Protein 3FZE (pdb70)

Organism: Saccharomyces cerevisiae (strain ATCC 204508 / S288c) (NCBI:txid559292)

B-factor: mean 29.88, std 15.51, range [10.73, 107.52]

Sequence (185 aa):
GSLTTISSSILLSLKREKPDNLAIIILQIDFTKLKEEDSLIVVYNSSLKALTIKFARLQFCFVDRNNYVLDYGSSSVLHKKIDSLDSIISNNLLKKSSKSSSTQFSPIWLKKNTLYPEENIHEHLGIVAVSNSNMEAKKSILFQDYRCFTSFGNELKIKKVGYLNVDYSKIDELVEASSWTFVLLETLCYSFGLSFDEHDD

Radius of gyration: 15.26 Å; Cα contacts (8 Å, |Δi|>4): 352; chains: 1; bounding box: 37×39×42 Å

Foldseek 3Di:
DLVLLLVLLLVQVVVVWLEEEEEEEDAPVPDPDDVLLVLVLLLLVFVCVRHVQYKYWYAYQQQFTQDIGGCVPQSDDSCSRVVSVVGDGDHGDALVVVCCVHPVPGDDTRYAYHYEYAHDPDCNRHRQNHDNVRSDDVVHYAAEYAPDDPDDDVVHPPYHYDPGSNSSSVSNSVSVPTDSPPDDD

Solvent-accessible surface area: 9555 Å² total; per-residue (Å²): 34,50,142,62,0,70,58,32,0,56,60,5,85,187,94,170,14,74,2,0,0,0,0,1,0,4,4,42,104,93,38,98,96,128,87,12,15,68,9,1,41,44,1,3,90,6,1,18,126,114,9,61,130,0,22,2,0,4,1,31,110,60,6,73,9,6,33,72,11,40,1,112,140,67,6,118,39,64,86,27,2,29,93,17,117,100,103,97,40,108,56,85,5,34,2,83,60,0,35,82,48,28,34,91,136,86,19,158,40,115,20,0,2,1,0,0,0,6,2,79,22,82,54,187,79,0,0,1,16,29,98,5,59,27,31,112,49,215,80,50,81,12,20,0,10,10,25,129,43,151,81,134,53,97,146,3,100,143,36,12,44,0,61,41,5,46,50,0,2,73,18,0,0,127,19,27,68,16,38,64,106,103,134,96,140

Secondary structure (DSSP, 8-state):
-HHHHHHHHHHHHHT--SEEEEEEEE-GGG--STHHHHHHHHHHHHHHHH-TT-EEEEEETTSBEEEEEEHHHH--SHHHHHGGGG-----B--HHHHHHHH-TT---S-EEEEEEE-S---TTT-GGGS--GGG-----EEEEEES--SS-----SS-EEES-HHHHHHHHHHHTT--SS----

Structure (mmCIF, N/CA/C/O backbone):
data_3FZE
#
_entry.id   3FZE
#
_cell.length_a   46.803
_cell.length_b   63.569
_cell.length_c   69.091
_cell.angle_alpha   90.00
_cell.angle_beta   90.00
_cell.angle_gamma   90.00
#
_symmetry.space_group_name_H-M   'P 21 21 21'
#
loop_
_entity.id
_entity.type
_entity.pdbx_description
1 polymer 'Protein STE5'
2 water water
#
loop_
_atom_site.group_PDB
_atom_site.id
_atom_site.type_symbol
_atom_site.label_atom_id
_atom_site.label_alt_id
_atom_site.label_comp_id
_atom_site.label_asym_id
_atom_site.label_entity_id
_atom_site.label_seq_id
_atom_site.pdbx_PDB_ins_code
_atom_site.Cartn_x
_atom_site.Cartn_y
_atom_site.Cartn_z
_atom_site.occupancy
_atom_site.B_iso_or_equiv
_atom_site.auth_seq_id
_atom_site.auth_comp_id
_atom_site.auth_asym_id
_atom_site.auth_atom_id
_atom_site.pdbx_PDB_model_num
ATOM 1 N N . GLY A 1 1 ? -4.713 12.739 13.683 1.00 37.72 591 GLY A N 1
ATOM 2 C CA . GLY A 1 1 ? -5.197 12.181 12.433 1.00 39.17 591 GLY A CA 1
ATOM 3 C C . GLY A 1 1 ? -4.670 12.910 11.211 1.00 33.17 591 GLY A C 1
ATOM 4 O O . GLY A 1 1 ? -3.715 13.683 11.292 1.00 31.16 591 GLY A O 1
ATOM 5 N N . SER A 1 2 ? -5.312 12.670 10.073 1.00 36.89 592 SER A N 1
ATOM 6 C CA . SER A 1 2 ? -4.897 13.253 8.803 1.00 37.07 592 SER A CA 1
ATOM 7 C C . SER A 1 2 ? -4.881 14.784 8.809 1.00 27.95 592 SER A C 1
ATOM 8 O O . SER A 1 2 ? -3.912 15.408 8.358 1.00 29.17 592 SER A O 1
ATOM 11 N N . LEU A 1 3 ? -5.947 15.384 9.328 1.00 35.02 593 LEU A N 1
ATOM 12 C CA . LEU A 1 3 ? -6.057 16.836 9.361 1.00 31.72 593 LEU A CA 1
ATOM 13 C C . LEU A 1 3 ? -4.887 17.481 10.093 1.00 29.25 593 LEU A C 1
ATOM 14 O O . LEU A 1 3 ? -4.247 18.396 9.567 1.00 32.25 593 LEU A O 1
ATOM 19 N N . THR A 1 4 ? -4.605 16.997 11.302 1.00 33.12 594 THR A N 1
ATOM 20 C CA . THR A 1 4 ? -3.556 17.580 12.136 1.00 33.67 594 THR A CA 1
ATOM 21 C C . THR A 1 4 ? -2.158 17.266 11.625 1.00 31.01 594 THR A C 1
ATOM 22 O O . THR A 1 4 ? -1.248 18.079 11.766 1.00 29.87 594 THR A O 1
ATOM 26 N N . THR A 1 5 ? -1.987 16.089 11.032 1.00 29.40 595 THR A N 1
ATOM 27 C CA . THR A 1 5 ? -0.731 15.765 10.367 1.00 26.30 595 THR A CA 1
ATOM 28 C C . THR A 1 5 ? -0.448 16.789 9.273 1.00 27.90 595 THR A C 1
ATOM 29 O O . THR A 1 5 ? 0.647 17.341 9.194 1.00 26.56 595 THR A O 1
ATOM 33 N N . ILE A 1 6 ? -1.453 17.052 8.441 1.00 28.10 596 ILE A N 1
ATOM 34 C CA . ILE A 1 6 ? -1.328 18.029 7.367 1.00 28.83 596 ILE A CA 1
ATOM 35 C C . ILE A 1 6 ? -1.017 19.427 7.897 1.00 25.24 596 ILE A C 1
ATOM 36 O O . ILE A 1 6 ? -0.081 20.081 7.436 1.00 28.12 596 ILE A O 1
ATOM 41 N N . SER A 1 7 ? -1.805 19.894 8.859 1.00 31.76 597 SER A N 1
ATOM 42 C CA . SER A 1 7 ? -1.603 21.239 9.385 1.00 32.04 597 SER A CA 1
ATOM 43 C C . SER A 1 7 ? -0.268 21.372 10.122 1.00 30.13 597 SER A C 1
ATOM 44 O O . SER A 1 7 ? 0.378 22.414 10.063 1.00 32.77 597 SER A O 1
ATOM 47 N N A SER A 1 8 ? 0.138 20.319 10.819 0.50 31.87 598 SER A N 1
ATOM 48 N N B SER A 1 8 ? 0.148 20.309 10.804 0.50 31.81 598 SER A N 1
ATOM 49 C CA A SER A 1 8 ? 1.422 20.341 11.505 0.50 32.46 598 SER A CA 1
ATOM 50 C CA B SER A 1 8 ? 1.423 20.326 11.517 0.50 32.80 598 SER A CA 1
ATOM 51 C C A SER A 1 8 ? 2.558 20.458 10.494 0.50 31.27 598 SER A C 1
ATOM 52 C C B SER A 1 8 ? 2.596 20.391 10.539 0.50 31.21 598 SER A C 1
ATOM 53 O O A SER A 1 8 ? 3.470 21.268 10.661 0.50 26.41 598 SER A O 1
ATOM 54 O O B SER A 1 8 ? 3.577 21.094 10.779 0.50 27.68 598 SER A O 1
ATOM 59 N N . ILE A 1 9 ? 2.488 19.658 9.435 1.00 26.67 599 ILE A N 1
ATOM 60 C CA . ILE A 1 9 ? 3.508 19.698 8.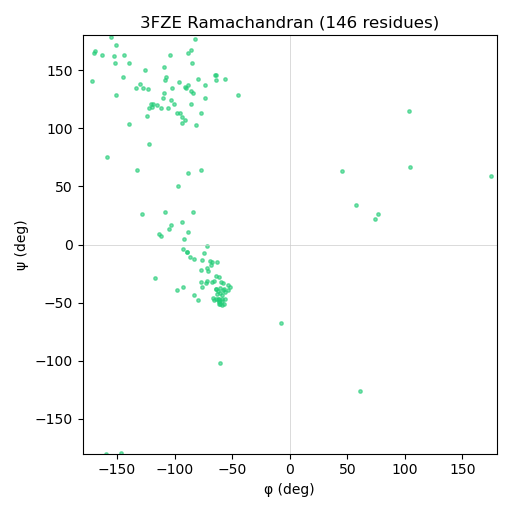391 1.00 25.31 599 ILE A CA 1
ATOM 61 C C . ILE A 1 9 ? 3.499 21.042 7.660 1.00 29.41 599 ILE A C 1
ATOM 62 O O . ILE A 1 9 ? 4.550 21.584 7.315 1.00 31.80 599 ILE A O 1
ATOM 67 N N A LEU A 1 10 ? 2.311 21.594 7.436 0.50 28.05 600 LEU A N 1
ATOM 68 N N B LEU A 1 10 ? 2.306 21.579 7.429 0.50 28.15 600 LEU A N 1
ATOM 69 C CA A LEU A 1 10 ? 2.215 22.892 6.785 0.50 29.09 600 LEU A CA 1
ATOM 70 C CA B LEU A 1 10 ? 2.178 22.885 6.806 0.50 29.32 600 LEU A CA 1
ATOM 71 C C A LEU A 1 10 ? 2.830 23.977 7.666 0.50 30.31 600 LEU A C 1
ATOM 72 C C B LEU A 1 10 ? 2.866 23.939 7.666 0.50 30.12 600 LEU A C 1
ATOM 73 O O A LEU A 1 10 ? 3.403 24.943 7.165 0.50 34.19 600 LEU A O 1
ATOM 74 O O B LEU A 1 10 ? 3.523 24.843 7.154 0.50 33.37 600 LEU A O 1
ATOM 83 N N . SER A 1 11 ? 2.716 23.810 8.979 1.00 29.50 601 SER A N 1
ATOM 84 C CA . SER A 1 11 ? 3.310 24.759 9.908 1.00 40.99 601 SER A CA 1
ATOM 85 C C . SER A 1 11 ? 4.833 24.741 9.768 1.00 38.38 601 SER A C 1
ATOM 86 O O . SER A 1 11 ? 5.476 25.789 9.699 1.00 38.71 601 SER A O 1
ATOM 89 N N . LEU A 1 12 ? 5.402 23.542 9.716 1.00 3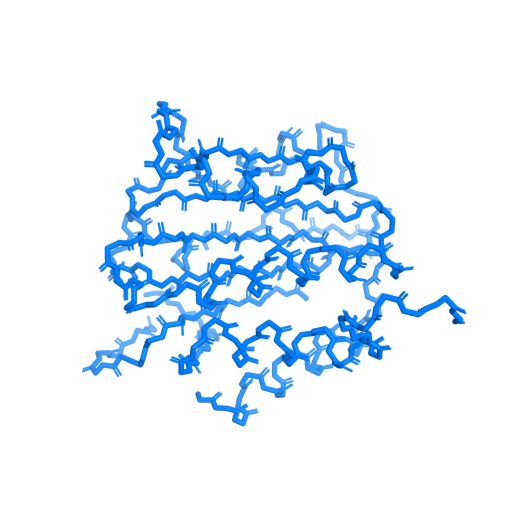0.51 602 LEU A N 1
ATOM 90 C CA . LEU A 1 12 ? 6.841 23.388 9.552 1.00 27.06 602 LEU A CA 1
ATOM 91 C C . LEU A 1 12 ? 7.312 23.987 8.233 1.00 32.26 602 LEU A C 1
ATOM 92 O O . LEU A 1 12 ? 8.275 24.751 8.192 1.00 30.80 602 LEU A O 1
ATOM 97 N N . LYS A 1 13 ? 6.624 23.630 7.155 1.00 33.77 603 LYS A N 1
ATOM 98 C CA . LYS A 1 13 ? 6.954 24.126 5.833 1.00 33.35 603 LYS A CA 1
ATOM 99 C C . LYS A 1 13 ? 6.933 25.649 5.835 1.00 37.54 603 LYS A C 1
ATOM 100 O O . LYS A 1 13 ? 7.805 26.304 5.254 1.00 33.46 603 LYS A O 1
ATOM 106 N N . ARG A 1 14 ? 5.938 26.202 6.519 1.00 33.90 604 ARG A N 1
ATOM 107 C CA . ARG A 1 14 ? 5.748 27.646 6.616 1.00 47.55 604 ARG A CA 1
ATOM 108 C C . ARG A 1 14 ? 7.019 28.328 7.115 1.00 49.55 604 ARG A C 1
ATOM 109 O O . ARG A 1 14 ? 7.384 29.406 6.641 1.00 50.57 604 ARG A O 1
ATOM 117 N N . GLU A 1 15 ? 7.690 27.686 8.070 1.00 42.36 605 GLU A N 1
ATOM 118 C CA . GLU A 1 15 ? 8.859 28.265 8.729 1.00 41.29 605 GLU A CA 1
ATOM 119 C C . GLU A 1 15 ? 10.100 28.315 7.841 1.00 36.23 605 GLU A C 1
ATOM 120 O O . GLU A 1 15 ? 11.152 28.793 8.266 1.00 40.86 605 GLU A O 1
ATOM 126 N N . LYS A 1 16 ? 9.973 27.812 6.616 1.00 30.56 606 LYS A N 1
ATOM 127 C CA . LYS A 1 16 ? 11.075 27.807 5.656 1.00 31.79 606 LYS A CA 1
ATOM 128 C C . LYS A 1 16 ? 12.405 27.358 6.263 1.00 32.38 606 LYS A C 1
ATOM 129 O O . LYS A 1 16 ? 13.368 28.12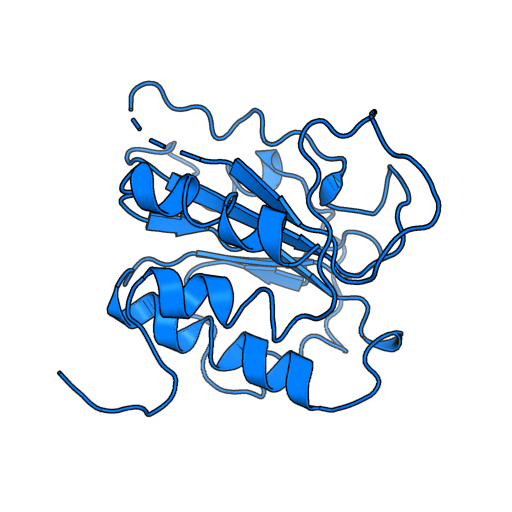4 6.322 1.00 34.24 606 LYS A O 1
ATOM 135 N N . PRO A 1 17 ? 12.461 26.103 6.721 1.00 29.45 607 PRO A N 1
ATOM 136 C CA . PRO A 1 17 ? 13.724 25.555 7.227 1.00 25.42 607 PRO A CA 1
ATOM 137 C C . PRO A 1 17 ? 14.772 25.478 6.121 1.00 22.04 607 PRO A C 1
ATOM 138 O O . PRO A 1 17 ? 14.412 25.231 4.976 1.00 22.80 607 PRO A O 1
ATOM 142 N N . ASP A 1 18 ? 16.037 25.693 6.469 1.00 20.99 608 ASP A N 1
ATOM 143 C CA . ASP A 1 18 ? 17.161 25.561 5.541 1.00 25.55 608 ASP A CA 1
ATOM 144 C C . ASP A 1 18 ? 17.522 24.101 5.303 1.00 22.40 608 ASP A C 1
ATOM 145 O O . ASP A 1 18 ? 18.173 23.754 4.305 1.00 21.64 608 ASP A O 1
ATOM 150 N N . ASN A 1 19 ? 17.118 23.262 6.252 1.00 20.19 609 ASN A N 1
ATOM 151 C CA . ASN A 1 19 ? 17.441 21.839 6.243 1.00 15.54 609 ASN A CA 1
ATOM 152 C C . ASN A 1 19 ? 16.520 21.089 7.203 1.00 17.60 609 ASN A C 1
ATOM 153 O O . ASN A 1 19 ? 15.869 21.696 8.067 1.00 17.71 609 ASN A O 1
ATOM 158 N N . LEU A 1 20 ? 16.451 19.767 7.042 1.00 15.05 610 LEU A N 1
ATOM 159 C CA . LEU A 1 20 ? 15.689 18.929 7.950 1.00 15.51 610 LEU A CA 1
ATOM 160 C C . LEU A 1 20 ? 16.558 17.823 8.503 1.00 18.54 610 LEU A C 1
ATOM 161 O O . LEU A 1 20 ? 17.480 17.342 7.831 1.00 14.77 610 LEU A O 1
ATOM 166 N N . ALA A 1 21 ? 16.228 17.407 9.720 1.00 17.77 611 ALA A N 1
ATOM 167 C CA . ALA A 1 21 ? 16.725 16.162 10.292 1.00 16.36 611 ALA A CA 1
ATOM 168 C C . ALA A 1 21 ? 15.517 15.270 10.510 1.00 13.30 611 ALA A C 1
ATOM 169 O O . ALA A 1 21 ? 14.591 15.642 11.231 1.00 16.29 611 ALA A O 1
ATOM 171 N N A ILE A 1 22 ? 15.532 14.103 9.870 0.50 12.70 612 ILE A N 1
ATOM 172 N N B ILE A 1 22 ? 15.516 14.100 9.883 0.50 12.93 612 ILE A N 1
ATOM 173 C CA A ILE A 1 22 ? 14.430 13.153 9.951 0.50 14.38 612 ILE A CA 1
ATOM 174 C CA B ILE A 1 22 ? 14.379 13.197 9.994 0.50 14.26 612 ILE A CA 1
ATOM 175 C C A ILE A 1 22 ? 14.787 12.025 10.912 0.50 13.69 612 ILE A C 1
ATOM 176 C C B ILE A 1 22 ? 14.717 11.999 10.867 0.50 14.32 612 ILE A C 1
ATOM 177 O O A ILE A 1 22 ? 15.723 11.270 10.664 0.50 15.34 612 ILE A O 1
ATOM 178 O O B ILE A 1 22 ? 15.565 11.182 10.518 0.50 14.76 612 ILE A O 1
ATOM 187 N N . ILE A 1 23 ? 14.044 11.907 12.007 1.00 14.79 613 ILE A N 1
ATOM 188 C CA . ILE A 1 23 ? 14.306 10.850 12.981 1.00 16.88 613 ILE A CA 1
ATOM 189 C C . ILE A 1 23 ? 13.148 9.857 12.939 1.00 13.22 613 ILE A C 1
ATOM 190 O O . ILE A 1 23 ? 12.008 10.215 13.212 1.00 15.05 613 ILE A O 1
ATOM 195 N N . LEU A 1 24 ? 13.451 8.622 12.552 1.00 11.39 614 LEU A N 1
ATOM 196 C CA . LEU A 1 24 ? 12.445 7.587 12.339 1.00 11.94 614 LEU A CA 1
ATOM 197 C C . LEU A 1 24 ? 12.692 6.405 13.261 1.00 13.11 614 LEU A C 1
ATOM 198 O O . LEU A 1 24 ? 13.747 5.776 13.214 1.00 15.76 614 LEU A O 1
ATOM 203 N N . GLN A 1 25 ? 11.724 6.128 14.128 1.00 14.44 615 GLN A N 1
ATOM 204 C CA . GLN A 1 25 ? 11.818 4.986 15.013 1.00 15.99 615 GLN A CA 1
ATOM 205 C C . GLN A 1 25 ? 10.872 3.921 14.498 1.00 17.84 615 GLN A C 1
ATOM 206 O O . GLN A 1 25 ? 9.660 4.150 14.414 1.00 17.78 615 GLN A O 1
ATOM 212 N N . ILE A 1 26 ? 11.424 2.773 14.119 1.00 16.29 616 ILE A N 1
ATOM 213 C CA . ILE A 1 26 ? 10.619 1.722 13.510 1.00 15.18 616 ILE A CA 1
ATOM 214 C C . ILE A 1 26 ? 10.599 0.412 14.299 1.00 19.88 616 ILE A C 1
ATOM 215 O O . ILE A 1 26 ? 11.645 -0.191 14.570 1.00 19.78 616 ILE A O 1
ATOM 220 N N . ASP A 1 27 ? 9.395 0.005 14.682 1.00 17.49 617 ASP A N 1
ATOM 221 C CA . ASP A 1 27 ? 9.126 -1.349 15.167 1.00 18.28 617 ASP A CA 1
ATOM 222 C C . ASP A 1 27 ? 8.731 -2.150 13.934 1.00 19.26 617 ASP A C 1
ATOM 223 O O . ASP A 1 27 ? 7.651 -1.958 13.371 1.00 22.73 617 ASP A O 1
ATOM 228 N N . PHE A 1 28 ? 9.629 -3.017 13.490 1.00 21.94 618 PHE A N 1
ATOM 229 C CA . PHE A 1 28 ? 9.441 -3.731 12.235 1.00 26.42 618 PHE A CA 1
ATOM 230 C C . PHE A 1 28 ? 8.341 -4.783 12.305 1.00 26.91 618 PHE A C 1
ATOM 231 O O . PHE A 1 28 ? 7.771 -5.161 11.280 1.00 31.46 618 PHE A O 1
ATOM 239 N N . THR A 1 29 ? 8.041 -5.243 13.513 1.00 26.56 619 THR A N 1
ATOM 240 C CA . THR A 1 29 ? 7.033 -6.285 13.702 1.00 34.54 619 THR A CA 1
ATOM 241 C C . THR A 1 29 ? 5.616 -5.762 13.463 1.00 36.02 619 THR A C 1
ATOM 242 O O . THR A 1 29 ? 4.695 -6.539 13.207 1.00 39.46 619 THR A O 1
ATOM 246 N N . LYS A 1 30 ? 5.445 -4.445 13.538 1.00 31.65 620 LYS A N 1
ATOM 247 C CA . LYS A 1 30 ? 4.131 -3.847 13.331 1.00 34.09 620 LYS A CA 1
ATOM 248 C C . LYS A 1 30 ? 3.822 -3.649 11.850 1.00 39.81 620 LYS A C 1
ATOM 249 O O . LYS A 1 30 ? 2.680 -3.373 11.481 1.00 48.27 620 LYS A O 1
ATOM 255 N N . LEU A 1 31 ? 4.841 -3.788 11.006 1.00 35.20 621 LEU A N 1
ATOM 256 C CA . LEU A 1 31 ? 4.673 -3.604 9.567 1.00 36.80 621 LEU A CA 1
ATOM 257 C C . LEU A 1 31 ? 4.000 -4.818 8.923 1.00 41.84 621 LEU A C 1
ATOM 258 O O . LEU A 1 31 ? 4.572 -5.907 8.873 1.00 46.17 621 LEU A O 1
ATOM 263 N N . LYS A 1 32 ? 2.779 -4.613 8.437 1.00 47.79 622 LYS A N 1
ATOM 264 C CA . LYS A 1 32 ? 1.954 -5.691 7.898 1.00 52.05 622 LYS A CA 1
ATOM 265 C C . LYS A 1 32 ? 2.180 -5.926 6.408 1.00 48.77 622 LYS A C 1
ATOM 266 O O . LYS A 1 32 ? 1.637 -6.869 5.832 1.00 49.60 622 LYS A O 1
ATOM 268 N N . GLU A 1 33 ? 2.968 -5.058 5.784 1.00 40.65 623 GLU A N 1
ATOM 269 C CA . GLU A 1 33 ? 3.310 -5.211 4.370 1.00 47.99 623 GLU A CA 1
ATOM 270 C C . GLU A 1 33 ? 4.575 -4.427 4.026 1.00 42.50 623 GLU A C 1
ATOM 271 O O . GLU A 1 33 ? 5.161 -3.784 4.892 1.00 41.43 623 GLU A O 1
ATOM 277 N N . GLU A 1 34 ? 4.989 -4.486 2.763 1.00 43.55 624 GLU A N 1
ATOM 278 C CA . GLU A 1 34 ? 6.293 -3.970 2.352 1.00 41.92 624 GLU A CA 1
ATOM 279 C C . GLU A 1 34 ? 6.271 -2.486 2.016 1.00 35.33 624 GLU A C 1
ATOM 280 O O . GLU A 1 34 ? 7.321 -1.862 1.844 1.00 33.20 624 GLU A O 1
ATOM 286 N N . ASP A 1 35 ? 5.075 -1.920 1.928 1.00 37.04 625 ASP A N 1
ATOM 287 C CA . ASP A 1 35 ? 4.926 -0.548 1.460 1.00 36.67 625 ASP A CA 1
ATOM 288 C C . ASP A 1 35 ? 5.536 0.503 2.385 1.00 28.37 625 ASP A C 1
ATOM 289 O O . ASP A 1 35 ? 6.000 1.533 1.907 1.00 22.26 625 ASP A O 1
ATOM 294 N N . SER A 1 36 ? 5.542 0.254 3.694 1.00 25.38 626 SER A N 1
ATOM 295 C CA . SER A 1 36 ? 6.069 1.245 4.637 1.00 24.50 626 SER A CA 1
ATOM 296 C C . SER A 1 36 ? 7.578 1.481 4.471 1.00 20.45 626 SER A C 1
ATOM 297 O O . SER A 1 36 ? 8.025 2.624 4.421 1.00 23.51 626 SER A O 1
ATOM 300 N N . LEU A 1 37 ? 8.367 0.411 4.395 1.00 23.07 627 LEU A N 1
ATOM 301 C CA . LEU A 1 37 ? 9.804 0.576 4.169 1.00 19.47 627 LEU A CA 1
ATOM 302 C C . LEU A 1 37 ? 10.106 1.213 2.806 1.00 18.37 627 LEU A C 1
ATOM 303 O O . LEU A 1 37 ? 11.019 2.029 2.675 1.00 15.82 627 LEU A O 1
ATOM 308 N N . ILE A 1 38 ? 9.346 0.836 1.788 1.00 17.44 628 ILE A N 1
ATOM 309 C CA . ILE A 1 38 ? 9.540 1.415 0.470 1.00 15.45 628 ILE A CA 1
ATOM 310 C C . ILE A 1 38 ? 9.234 2.911 0.466 1.00 16.36 628 ILE A C 1
ATOM 311 O O . ILE A 1 38 ? 9.949 3.701 -0.167 1.00 17.07 628 ILE A O 1
ATOM 316 N N . VAL A 1 39 ? 8.202 3.310 1.200 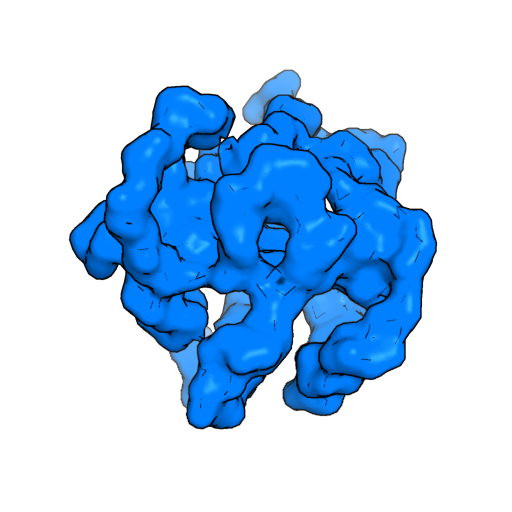1.00 15.38 629 VAL A N 1
ATOM 317 C CA . VAL A 1 39 ? 7.862 4.727 1.263 1.00 17.47 629 VAL A CA 1
ATOM 318 C C . VAL A 1 39 ? 8.877 5.514 2.090 1.00 15.41 629 VAL A C 1
ATOM 319 O O . VAL A 1 39 ? 9.152 6.674 1.811 1.00 17.79 629 VAL A O 1
ATOM 323 N N . VAL A 1 40 ? 9.463 4.872 3.091 1.00 15.22 630 VAL A N 1
ATOM 324 C CA . VAL A 1 40 ? 10.556 5.501 3.825 1.00 13.29 630 VAL A CA 1
ATOM 325 C C . VAL A 1 40 ? 11.736 5.796 2.891 1.00 14.57 630 VAL A C 1
ATOM 326 O O . VAL A 1 40 ? 12.266 6.918 2.851 1.00 14.72 630 VAL A O 1
ATOM 330 N N . TYR A 1 41 ? 12.144 4.791 2.128 1.00 16.21 631 TYR A N 1
ATOM 331 C CA . TYR A 1 41 ? 13.217 4.973 1.154 1.00 13.58 631 TYR A CA 1
ATOM 332 C C . TYR A 1 41 ? 12.884 6.056 0.139 1.00 15.97 631 TYR A C 1
ATOM 333 O O . TYR A 1 41 ? 13.679 6.967 -0.071 1.00 14.24 631 TYR A O 1
ATOM 342 N N . ASN A 1 42 ? 11.714 5.956 -0.492 1.00 15.68 632 ASN A N 1
ATOM 343 C CA . ASN A 1 42 ? 11.362 6.903 -1.536 1.00 14.70 632 ASN A CA 1
ATOM 344 C C . ASN A 1 42 ? 11.276 8.319 -1.003 1.00 17.33 632 ASN A C 1
ATOM 345 O O . ASN A 1 42 ? 11.639 9.264 -1.691 1.00 17.11 632 ASN A O 1
ATOM 350 N N A SER A 1 43 ? 10.783 8.462 0.220 0.50 14.73 633 SER A N 1
ATOM 351 N N B SER A 1 43 ? 10.793 8.466 0.227 0.50 14.75 633 SER A N 1
ATOM 352 C CA A SER A 1 43 ? 10.636 9.785 0.807 0.50 15.22 633 SER A CA 1
ATOM 353 C CA B SER A 1 43 ? 10.620 9.793 0.811 0.50 15.34 633 SER A CA 1
ATOM 354 C C A SER A 1 43 ? 11.981 10.422 1.110 0.50 12.94 633 SER A C 1
ATOM 355 C C B SER A 1 43 ? 11.947 10.447 1.194 0.50 12.15 633 SER A C 1
ATOM 356 O O A SER A 1 43 ? 12.208 11.579 0.774 0.50 13.09 633 SER A O 1
ATOM 357 O O B SER A 1 43 ? 12.127 11.644 1.003 0.50 14.37 633 SER A O 1
ATOM 362 N N . LEU A 1 44 ? 12.876 9.667 1.734 1.00 13.13 634 LEU A N 1
ATOM 363 C CA . LEU A 1 44 ? 14.189 10.207 2.055 1.00 14.38 634 LEU A CA 1
ATOM 364 C C . LEU A 1 44 ? 14.899 10.631 0.763 1.00 13.43 634 LEU A C 1
ATOM 365 O O . LEU A 1 44 ? 15.491 11.707 0.704 1.00 14.48 634 LEU A O 1
ATOM 370 N N . LYS A 1 45 ? 14.824 9.811 -0.278 1.00 14.68 635 LYS A N 1
ATOM 371 C CA . LYS A 1 45 ? 15.435 10.178 -1.555 1.00 14.91 635 LYS A CA 1
ATOM 372 C C . LYS A 1 45 ? 14.799 11.455 -2.123 1.00 13.68 635 LYS A C 1
ATOM 373 O O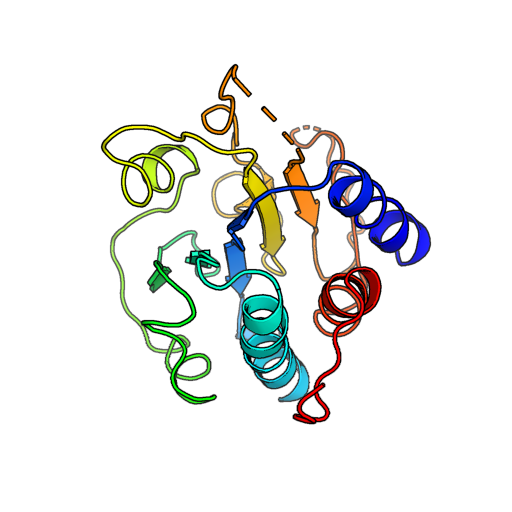 . LYS A 1 45 ? 15.499 12.373 -2.552 1.00 16.17 635 LYS A O 1
ATOM 379 N N . ALA A 1 46 ? 13.474 11.516 -2.115 1.00 15.26 636 ALA A N 1
ATOM 380 C CA . ALA A 1 46 ? 12.778 12.658 -2.700 1.00 19.10 636 ALA A CA 1
ATOM 381 C C . ALA A 1 46 ? 13.146 13.967 -2.007 1.00 16.33 636 ALA A C 1
ATOM 382 O O . ALA A 1 46 ? 13.374 14.989 -2.662 1.00 15.67 636 ALA A O 1
ATOM 384 N N . LEU A 1 47 ? 13.239 13.916 -0.683 1.00 14.74 637 LEU A N 1
ATOM 385 C CA . LEU A 1 47 ? 13.511 15.111 0.116 1.00 14.67 637 LEU A CA 1
ATOM 386 C C . LEU A 1 47 ? 14.883 15.705 -0.179 1.00 18.41 637 LEU A C 1
ATOM 387 O O . LEU A 1 47 ? 15.071 16.907 -0.040 1.00 16.93 637 LEU A O 1
ATOM 392 N N . THR A 1 48 ? 15.831 14.877 -0.610 1.00 15.33 638 THR A N 1
ATOM 393 C CA . THR A 1 48 ? 17.151 15.407 -0.971 1.00 14.25 638 THR A CA 1
ATOM 394 C C . THR A 1 48 ? 17.141 16.287 -2.222 1.00 16.43 638 THR A C 1
ATOM 395 O O . THR A 1 48 ? 18.082 17.040 -2.439 1.00 17.86 638 THR A O 1
ATOM 399 N N . ILE A 1 49 ? 16.093 16.197 -3.041 1.00 15.78 639 ILE A N 1
ATOM 400 C CA . ILE A 1 49 ? 15.965 17.095 -4.191 1.00 15.57 639 ILE A CA 1
ATOM 401 C C . ILE A 1 49 ? 15.913 18.545 -3.697 1.00 16.05 639 ILE A C 1
ATOM 402 O O . ILE A 1 49 ? 16.483 19.445 -4.314 1.00 19.38 639 ILE A O 1
ATOM 407 N N . LYS A 1 50 ? 15.244 18.749 -2.564 1.00 19.33 640 LYS A N 1
ATOM 408 C CA . LYS A 1 50 ? 15.132 20.076 -1.951 1.00 18.71 640 LYS A CA 1
ATOM 409 C C . LYS A 1 50 ? 16.225 20.363 -0.916 1.00 18.01 640 LYS A C 1
ATOM 410 O O . LYS A 1 50 ? 16.701 21.501 -0.800 1.00 23.10 640 LYS A O 1
ATOM 416 N N . PHE A 1 51 ? 16.602 19.330 -0.171 1.00 15.59 641 PHE A N 1
ATOM 417 C CA . PHE A 1 51 ? 17.538 19.447 0.944 1.00 13.70 641 PHE A CA 1
ATOM 418 C C . PHE A 1 51 ? 18.735 18.530 0.719 1.00 13.96 641 PHE A C 1
ATOM 419 O O . PHE A 1 51 ? 18.744 17.400 1.187 1.00 14.14 641 PHE A O 1
ATOM 427 N N . ALA A 1 52 ? 19.749 19.010 0.004 1.00 18.86 642 ALA A N 1
ATOM 428 C CA . ALA A 1 52 ? 20.915 18.183 -0.297 1.00 16.85 642 ALA A CA 1
ATOM 429 C C . ALA A 1 52 ? 21.623 17.700 0.977 1.00 15.43 642 ALA A C 1
ATOM 430 O O . ALA A 1 52 ? 22.206 16.611 1.009 1.00 17.97 642 ALA A O 1
ATOM 432 N N . ARG A 1 53 ? 21.581 18.521 2.018 1.00 17.47 643 ARG A N 1
ATOM 433 C CA . ARG A 1 53 ? 22.237 18.188 3.283 1.00 17.08 643 ARG A CA 1
ATOM 434 C C . ARG A 1 53 ? 21.290 17.494 4.270 1.00 17.42 643 ARG A C 1
ATOM 435 O O . ARG A 1 53 ? 21.542 17.446 5.474 1.00 15.79 643 ARG A O 1
ATOM 443 N N . LEU A 1 54 ? 20.202 16.946 3.749 1.00 15.34 644 LEU A N 1
ATOM 444 C CA . LEU A 1 54 ? 19.248 16.198 4.571 1.00 14.14 644 LEU A CA 1
ATOM 445 C C . LEU A 1 54 ? 19.931 15.224 5.539 1.00 13.63 644 LEU A C 1
ATOM 446 O O . LEU A 1 54 ? 20.753 14.411 5.121 1.00 14.16 644 LEU A O 1
ATOM 451 N N . GLN A 1 55 ? 19.559 15.300 6.819 1.00 11.89 645 GLN A N 1
ATOM 452 C CA . GLN A 1 55 ? 20.078 14.404 7.855 1.00 12.28 645 GLN A CA 1
ATOM 453 C C . GLN A 1 55 ? 18.994 13.441 8.305 1.00 15.07 645 GLN A C 1
ATOM 454 O O . GLN A 1 55 ? 17.804 13.757 8.234 1.00 14.05 645 GLN A O 1
ATOM 460 N N . PHE A 1 56 ? 19.405 12.268 8.778 1.00 15.17 646 PHE A N 1
ATOM 461 C CA . PHE A 1 56 ? 18.454 11.281 9.256 1.00 13.10 646 PHE A CA 1
ATOM 462 C C . PHE A 1 56 ? 19.030 10.548 10.455 1.00 15.98 646 PHE A C 1
ATOM 463 O O . PHE A 1 56 ? 20.234 10.576 10.707 1.00 13.89 646 PHE A O 1
ATOM 471 N N . CYS A 1 57 ? 18.144 9.891 11.182 1.00 12.32 647 CYS A N 1
ATOM 472 C CA . CYS A 1 57 ? 18.540 8.957 12.216 1.00 14.62 647 CYS A CA 1
ATOM 473 C C . CYS A 1 57 ? 17.454 7.899 12.323 1.00 13.59 647 CYS A C 1
ATOM 474 O O . CYS A 1 57 ? 16.282 8.229 12.420 1.00 14.70 647 CYS A O 1
ATOM 477 N N . PHE A 1 58 ? 17.858 6.632 12.267 1.00 13.46 648 PHE A N 1
ATOM 478 C CA . PHE A 1 58 ? 16.954 5.507 12.471 1.00 13.87 648 PHE A CA 1
ATOM 479 C C . PHE A 1 58 ? 17.150 4.945 13.871 1.00 14.69 648 PHE A C 1
ATOM 480 O O . PHE A 1 58 ? 18.283 4.748 14.306 1.00 13.83 648 PHE A O 1
ATOM 488 N N . VAL A 1 59 ? 16.042 4.686 14.561 1.00 13.01 649 VAL A N 1
ATOM 489 C CA . VAL A 1 59 ? 16.063 4.192 15.939 1.00 14.23 649 VAL A CA 1
ATOM 490 C C . VAL A 1 59 ? 15.158 2.976 16.046 1.00 15.42 649 VAL A C 1
ATOM 491 O O . VAL A 1 59 ? 14.063 2.963 15.480 1.00 14.61 649 VAL A O 1
ATOM 495 N N . ASP A 1 60 ? 15.602 1.946 16.759 1.00 12.81 650 ASP A N 1
ATOM 496 C CA . ASP A 1 60 ? 14.757 0.764 16.934 1.00 14.10 650 ASP A CA 1
ATOM 497 C C . ASP A 1 60 ? 13.726 0.935 18.056 1.00 14.90 650 ASP A C 1
ATOM 498 O O . ASP A 1 60 ? 13.692 1.960 18.737 1.00 15.49 650 ASP A O 1
ATOM 503 N N . ARG A 1 61 ? 12.876 -0.068 18.234 1.00 19.07 651 ARG A N 1
ATOM 504 C CA . ARG A 1 61 ? 11.772 0.056 19.176 1.00 19.25 651 ARG A CA 1
ATOM 505 C C . ARG A 1 61 ? 12.216 0.130 20.635 1.00 19.47 651 ARG A C 1
ATOM 506 O O . ARG A 1 61 ? 11.433 0.520 21.499 1.00 21.31 651 ARG A O 1
ATOM 514 N N . ASN A 1 62 ? 13.468 -0.230 20.894 1.00 17.43 652 ASN A N 1
ATOM 515 C CA . ASN A 1 62 ? 14.047 -0.118 22.237 1.00 17.51 652 ASN A CA 1
ATOM 516 C C . ASN A 1 62 ? 14.992 1.069 22.397 1.00 18.61 652 ASN A C 1
ATOM 517 O O . ASN A 1 62 ? 15.777 1.128 23.350 1.00 19.97 652 ASN A O 1
ATOM 522 N N . ASN A 1 63 ? 14.892 2.017 21.464 1.00 16.19 653 ASN A N 1
ATOM 523 C CA . ASN A 1 63 ? 15.615 3.292 21.526 1.00 15.37 653 ASN A CA 1
ATOM 524 C C . ASN A 1 63 ? 17.111 3.213 21.218 1.00 16.43 653 ASN A C 1
ATOM 525 O O . ASN A 1 63 ? 17.883 4.102 21.585 1.00 16.22 653 ASN A O 1
ATOM 530 N N . TYR A 1 64 ? 17.508 2.163 20.509 1.00 16.62 654 TYR A N 1
ATOM 531 C CA . TYR A 1 64 ? 18.878 2.053 20.009 1.00 17.60 654 TYR A CA 1
ATOM 532 C C . TYR A 1 64 ? 19.055 2.658 18.625 1.00 16.07 654 TYR A C 1
ATOM 533 O O . TYR A 1 64 ? 18.255 2.423 17.712 1.00 16.97 654 TYR A O 1
ATOM 542 N N . VAL A 1 65 ? 20.127 3.431 18.478 1.00 15.98 655 VAL A N 1
ATOM 543 C CA . VAL A 1 65 ? 20.443 4.079 17.207 1.00 15.03 655 VAL A CA 1
ATOM 544 C C . VAL A 1 65 ? 20.963 3.041 16.232 1.00 13.52 655 VAL A C 1
ATOM 545 O O . VAL A 1 65 ? 21.924 2.331 16.529 1.00 17.40 655 VAL A O 1
ATOM 549 N N . LEU A 1 66 ? 20.336 2.971 15.061 1.00 14.04 656 LEU A N 1
ATOM 550 C CA . LEU A 1 66 ? 20.702 1.995 14.044 1.00 13.76 656 LEU A CA 1
ATOM 551 C C . LEU A 1 66 ? 21.625 2.580 12.984 1.00 14.79 656 LEU A C 1
ATOM 552 O O . LEU A 1 66 ? 22.565 1.927 12.532 1.00 16.77 656 LEU A O 1
ATOM 557 N N . ASP A 1 67 ? 21.364 3.819 12.589 1.00 15.66 657 ASP A N 1
ATOM 558 C CA . ASP A 1 67 ? 22.233 4.495 11.648 1.00 15.58 657 ASP A CA 1
ATOM 559 C C . ASP A 1 67 ? 21.793 5.944 11.622 1.00 15.87 657 ASP A C 1
ATOM 560 O O . ASP A 1 67 ? 20.720 6.282 12.131 1.00 17.26 657 ASP A O 1
ATOM 565 N N . TYR A 1 68 ? 22.640 6.802 11.079 1.00 16.82 658 TYR A N 1
ATOM 566 C CA . TYR A 1 68 ? 22.381 8.236 11.121 1.00 15.42 658 TYR A CA 1
ATOM 567 C C . TYR A 1 68 ? 23.355 8.936 10.203 1.00 15.26 658 TYR A C 1
ATOM 568 O O . TYR A 1 68 ? 24.346 8.353 9.776 1.00 15.68 658 TYR A O 1
ATOM 577 N N . GLY A 1 69 ? 23.075 10.203 9.919 1.00 15.60 659 GLY A N 1
ATOM 578 C CA . GLY A 1 69 ? 23.998 11.010 9.159 1.00 19.35 659 GLY A CA 1
ATOM 579 C C . GLY A 1 69 ? 23.330 11.640 7.961 1.00 17.22 659 GLY A C 1
ATOM 580 O O . GLY A 1 69 ? 22.153 11.999 8.012 1.00 16.70 659 GLY A O 1
ATOM 581 N N A SER A 1 70 ? 24.087 11.783 6.880 0.25 17.01 660 SER A N 1
ATOM 582 N N B SER A 1 70 ? 24.088 11.783 6.880 0.25 17.02 660 SER A N 1
ATOM 583 N N C SER A 1 70 ? 24.085 11.749 6.871 0.50 17.07 660 SER A N 1
ATOM 584 C CA A SER A 1 70 ? 23.581 12.425 5.674 0.25 16.06 660 SER A CA 1
ATOM 585 C CA B SER A 1 70 ? 23.581 12.424 5.673 0.25 16.07 660 SER A CA 1
ATOM 586 C CA C SER A 1 70 ? 23.614 12.397 5.648 0.50 16.18 660 SER A CA 1
ATOM 587 C C A SER A 1 70 ? 22.871 11.421 4.777 0.25 15.47 660 SER A C 1
ATOM 588 C C B SER A 1 70 ? 22.868 11.417 4.783 0.25 15.45 660 SER A C 1
ATOM 589 C C C SER A 1 70 ? 22.879 11.414 4.751 0.50 15.34 660 SER A C 1
ATOM 590 O O A SER A 1 70 ? 23.420 10.372 4.447 0.25 16.84 660 SER A O 1
ATOM 591 O O B SER A 1 70 ? 23.411 10.362 4.463 0.25 16.88 660 SER A O 1
ATOM 592 O O C SER A 1 70 ? 23.418 10.372 4.388 0.50 17.08 660 SER A O 1
ATOM 599 N N . VAL A 1 71 ? 21.646 11.752 4.383 1.00 13.42 661 VAL A N 1
ATOM 600 C CA . VAL A 1 71 ? 20.866 10.893 3.514 1.00 12.63 661 VAL A CA 1
ATOM 601 C C . VAL A 1 71 ? 21.601 10.580 2.202 1.00 17.72 661 VAL A C 1
ATOM 602 O O . VAL A 1 71 ? 21.656 9.430 1.766 1.00 15.89 661 VAL A O 1
ATOM 606 N N . LEU A 1 72 ? 22.179 11.598 1.574 1.00 15.40 662 LEU A N 1
ATOM 607 C CA . LEU A 1 72 ? 22.935 11.367 0.348 1.00 15.39 662 LEU A CA 1
ATOM 608 C C . LEU A 1 72 ? 24.087 10.379 0.551 1.00 15.97 662 LEU A C 1
ATOM 609 O O . LEU A 1 72 ? 24.430 9.625 -0.356 1.00 19.20 662 LEU A O 1
ATOM 614 N N . HIS A 1 73 ? 24.671 10.391 1.743 1.00 17.08 663 HIS A N 1
ATOM 615 C CA . HIS A 1 73 ? 25.817 9.541 2.051 1.00 15.61 663 HIS A CA 1
ATOM 616 C C . HIS A 1 73 ? 25.442 8.078 2.316 1.00 18.78 663 HIS A C 1
ATOM 617 O O . HIS A 1 73 ? 26.098 7.160 1.812 1.00 20.74 663 HIS A O 1
ATOM 624 N N A LYS A 1 74 ? 24.379 7.860 3.078 0.50 18.29 664 LYS A N 1
ATOM 625 N N B LYS A 1 74 ? 24.383 7.869 3.094 0.50 18.25 664 LYS A N 1
ATOM 626 C CA A LYS A 1 74 ? 24.099 6.517 3.574 0.50 16.60 664 LYS A CA 1
ATOM 627 C CA B LYS A 1 74 ? 24.084 6.536 3.624 0.50 17.02 664 LYS A CA 1
ATOM 628 C C A LYS A 1 74 ? 22.914 5.800 2.929 0.50 16.68 664 LYS A C 1
ATOM 629 C C B LYS A 1 74 ? 22.886 5.812 3.002 0.50 17.24 664 LYS A C 1
ATOM 630 O O A LYS A 1 74 ? 22.884 4.572 2.888 0.50 21.25 664 LYS A O 1
ATOM 631 O O B LYS A 1 74 ? 22.813 4.588 3.064 0.50 19.49 664 LYS A O 1
ATOM 642 N N . ILE A 1 75 ? 21.942 6.553 2.429 1.00 18.42 665 ILE A N 1
ATOM 643 C CA . ILE A 1 75 ? 20.749 5.933 1.851 1.00 20.27 665 ILE A CA 1
ATOM 644 C C . ILE A 1 75 ? 20.958 5.643 0.373 1.00 24.58 665 ILE A C 1
ATOM 645 O O . ILE A 1 75 ? 20.546 6.408 -0.509 1.00 25.10 665 ILE A O 1
ATOM 650 N N . ASP A 1 76 ? 21.626 4.518 0.133 1.00 23.00 666 ASP A N 1
ATOM 651 C CA . ASP A 1 76 ? 22.087 4.109 -1.186 1.00 28.93 666 ASP A CA 1
ATOM 652 C C . ASP A 1 76 ? 20.991 3.423 -1.990 1.00 31.92 666 ASP A C 1
ATOM 653 O O . ASP A 1 76 ? 20.825 3.679 -3.183 1.00 34.12 666 ASP A O 1
ATOM 658 N N . SER A 1 77 ? 20.248 2.544 -1.332 1.00 22.29 667 SER A N 1
ATOM 659 C CA . SER A 1 77 ? 19.219 1.761 -1.995 1.00 24.63 667 SER A CA 1
ATOM 660 C C . SER A 1 77 ? 18.200 1.357 -0.953 1.00 23.62 667 SER A C 1
ATOM 661 O O . SER A 1 77 ? 18.359 1.672 0.221 1.00 19.38 667 SER A O 1
ATOM 664 N N . LEU A 1 78 ? 17.156 0.657 -1.386 1.00 23.06 668 LEU A N 1
ATOM 665 C CA . LEU A 1 78 ? 16.150 0.152 -0.467 1.00 21.90 668 LEU A CA 1
ATOM 666 C C . LEU A 1 78 ? 16.775 -0.732 0.608 1.00 19.85 668 LEU A C 1
ATOM 667 O O . LEU A 1 78 ? 16.359 -0.684 1.760 1.00 22.51 668 LEU A O 1
ATOM 672 N N . ASP A 1 79 ? 17.770 -1.529 0.224 1.00 26.31 669 ASP A N 1
ATOM 673 C CA . ASP A 1 79 ? 18.491 -2.388 1.165 1.00 26.32 669 ASP A CA 1
ATOM 674 C C . ASP A 1 79 ? 19.045 -1.598 2.356 1.00 20.65 669 ASP A C 1
ATOM 675 O O . ASP A 1 79 ? 19.099 -2.106 3.477 1.00 23.05 669 ASP A O 1
ATOM 680 N N . SER A 1 80 ? 19.465 -0.357 2.116 1.00 21.18 670 SER A N 1
ATOM 681 C CA . SER A 1 80 ? 19.977 0.486 3.189 1.00 19.26 670 SER A CA 1
ATOM 682 C C . SER A 1 80 ? 18.962 0.582 4.326 1.00 21.89 670 SER A C 1
ATOM 683 O O . SER A 1 80 ? 19.332 0.725 5.495 1.00 25.35 670 SER A O 1
ATOM 686 N N A ILE A 1 81 ? 17.687 0.542 3.956 0.50 20.52 671 ILE A N 1
ATOM 687 N N B ILE A 1 81 ? 17.681 0.482 3.993 0.50 20.52 671 ILE A N 1
ATOM 688 C CA A ILE A 1 81 ? 16.582 0.614 4.901 0.50 21.76 671 ILE A CA 1
ATOM 689 C CA B ILE A 1 81 ? 16.626 0.614 4.997 0.50 21.85 671 ILE A CA 1
ATOM 690 C C A ILE A 1 81 ? 16.292 -0.770 5.471 0.50 22.86 671 ILE A C 1
ATOM 691 C C B ILE A 1 81 ? 16.062 -0.728 5.479 0.50 22.82 671 ILE A C 1
ATOM 692 O O A ILE A 1 81 ? 16.384 -0.992 6.681 0.50 22.97 671 ILE A O 1
ATOM 693 O O B ILE A 1 81 ? 15.730 -0.881 6.654 0.50 28.96 671 ILE A O 1
ATOM 702 N N . SER A 1 82 ? 15.962 -1.705 4.585 1.00 21.63 672 SER A N 1
ATOM 703 C CA . SER A 1 82 ? 15.511 -3.028 5.002 1.00 29.19 672 SER A CA 1
ATOM 704 C C . SER A 1 82 ? 16.545 -3.776 5.847 1.00 26.61 672 SER A C 1
ATOM 705 O O . SER A 1 82 ? 16.186 -4.611 6.683 1.00 28.47 672 SER A O 1
ATOM 708 N N A ASN A 1 83 ? 17.821 -3.476 5.625 0.50 21.55 673 ASN A N 1
ATOM 709 N N B ASN A 1 83 ? 17.821 -3.476 5.636 0.50 21.44 673 ASN A N 1
ATOM 710 C CA A ASN A 1 83 ? 18.911 -4.123 6.352 0.50 25.42 673 ASN A CA 1
ATOM 711 C CA B ASN A 1 83 ? 18.878 -4.171 6.361 0.50 24.94 673 ASN A CA 1
ATOM 712 C C A ASN A 1 83 ? 18.930 -3.768 7.835 0.50 26.80 673 ASN A C 1
ATOM 713 C C B ASN A 1 83 ? 19.005 -3.721 7.816 0.50 26.81 673 ASN A C 1
ATOM 714 O O A ASN A 1 83 ? 19.495 -4.499 8.652 0.50 27.84 673 ASN A O 1
ATOM 715 O O B ASN A 1 83 ? 19.715 -4.349 8.603 0.50 27.52 673 ASN A O 1
ATOM 724 N N . LEU A 1 84 ? 18.311 -2.646 8.180 1.00 23.29 674 LEU A N 1
ATOM 725 C CA A LEU A 1 84 ? 18.350 -2.163 9.560 0.50 22.30 674 LEU A CA 1
ATOM 726 C CA B LEU A 1 84 ? 18.383 -2.183 9.558 0.50 21.61 674 LEU A CA 1
ATOM 727 C C . LEU A 1 84 ? 17.585 -3.071 10.526 1.00 17.95 674 LEU A C 1
ATOM 728 O O . LEU A 1 84 ? 17.788 -3.009 11.734 1.00 19.34 674 LEU A O 1
ATOM 737 N N A LYS A 1 85 ? 16.721 -3.921 9.975 0.50 17.39 675 LYS A N 1
ATOM 738 N N B LYS A 1 85 ? 16.706 -3.924 10.009 0.50 17.46 675 LYS A N 1
ATOM 739 C CA A LYS A 1 85 ? 16.020 -4.951 10.747 0.50 22.05 675 LYS A CA 1
ATOM 740 C CA B LYS A 1 85 ? 16.023 -4.893 10.873 0.50 21.08 675 LYS A CA 1
ATOM 741 C C A LYS A 1 85 ? 16.986 -5.828 11.541 0.50 21.92 675 LYS A C 1
ATOM 742 C C B LYS A 1 85 ? 17.022 -5.791 11.607 0.50 22.12 675 LYS A C 1
ATOM 743 O O A LYS A 1 85 ? 16.646 -6.340 12.611 0.50 23.05 675 LYS A O 1
ATOM 744 O O B LYS A 1 85 ? 16.747 -6.283 12.706 0.50 21.22 675 LYS A O 1
ATOM 755 N N A SER A 1 86 ? 18.193 -5.996 11.012 0.50 19.28 676 SER A N 1
ATOM 756 N N B SER A 1 86 ? 18.184 -5.993 10.997 0.50 19.41 676 SER A N 1
ATOM 757 C CA A SER A 1 86 ? 19.176 -6.889 11.610 0.50 22.17 676 SER A CA 1
ATOM 758 C CA B SER A 1 86 ? 19.199 -6.883 11.545 0.50 21.99 676 SER A CA 1
ATOM 759 C C A SER A 1 86 ? 20.364 -6.133 12.198 0.50 21.43 676 SER A C 1
ATOM 760 C C B SER A 1 86 ? 20.377 -6.129 12.160 0.50 21.35 676 SER A C 1
ATOM 761 O O A SER A 1 86 ? 21.371 -6.742 12.568 0.50 25.68 676 SER A O 1
ATOM 762 O O B SER A 1 86 ? 21.388 -6.738 12.518 0.50 25.71 676 SER A O 1
ATOM 767 N N . LYS A 1 87 ? 20.245 -4.811 12.283 1.00 19.29 677 LYS A N 1
ATOM 768 C CA . LYS A 1 87 ? 21.334 -3.977 12.790 1.00 22.01 677 LYS A CA 1
ATOM 769 C C . LYS A 1 87 ? 21.435 -3.998 14.311 1.00 19.35 677 LYS A C 1
ATOM 770 O O . LYS A 1 87 ? 20.485 -3.656 15.021 1.00 19.44 677 LYS A O 1
ATOM 776 N N . SER A 1 88 ? 22.606 -4.386 14.800 1.00 23.61 678 SER A N 1
ATOM 777 C CA . SER A 1 88 ? 22.884 -4.367 16.227 1.00 20.22 678 SER A CA 1
ATOM 778 C C . SER A 1 88 ? 23.364 -2.976 16.635 1.00 17.77 678 SER A C 1
ATOM 779 O O . SER A 1 88 ? 23.863 -2.218 15.808 1.00 25.87 678 SER A O 1
ATOM 782 N N . SER A 1 89 ? 23.200 -2.654 17.910 1.00 20.55 679 SER A N 1
ATOM 783 C CA . SER A 1 89 ? 23.615 -1.357 18.422 1.00 17.39 679 SER A CA 1
ATOM 784 C C . SER A 1 89 ? 23.514 -1.318 19.934 1.00 17.26 679 SER A C 1
ATOM 785 O O . SER A 1 89 ? 22.552 -1.818 20.512 1.00 19.27 679 SER A O 1
ATOM 788 N N . SER A 1 90 ? 24.497 -0.687 20.568 1.00 17.99 680 SER A N 1
ATOM 789 C CA . SER A 1 90 ? 24.457 -0.481 22.006 1.00 21.55 680 SER A CA 1
ATOM 790 C C . SER A 1 90 ? 24.289 0.999 22.368 1.00 22.65 680 SER A C 1
ATOM 791 O O . SER A 1 90 ? 24.359 1.364 23.545 1.00 27.51 680 SER A O 1
ATOM 794 N N . THR A 1 91 ? 24.061 1.842 21.361 1.00 18.49 681 THR A N 1
ATOM 795 C CA . THR A 1 91 ? 23.950 3.288 21.564 1.00 19.86 681 THR A CA 1
ATOM 796 C C . THR A 1 91 ? 22.498 3.726 21.721 1.00 21.85 681 THR A C 1
ATOM 797 O O . THR A 1 91 ? 21.719 3.638 20.774 1.00 20.33 681 THR A O 1
ATOM 801 N N . GLN A 1 92 ? 22.144 4.202 22.911 1.00 18.47 682 GLN A N 1
ATOM 802 C CA . GLN A 1 92 ? 20.805 4.744 23.148 1.00 19.03 682 GLN A CA 1
ATOM 803 C C . GLN A 1 92 ? 20.632 6.114 22.498 1.00 21.81 682 GLN A C 1
ATOM 804 O O . GLN A 1 92 ? 21.522 6.961 22.558 1.00 22.10 682 GLN A O 1
ATOM 810 N N . PHE A 1 93 ? 19.480 6.325 21.875 1.00 17.20 683 PHE A N 1
ATOM 811 C CA . PHE A 1 93 ? 19.180 7.608 21.258 1.00 20.81 683 PHE A CA 1
ATOM 812 C C . PHE A 1 93 ? 18.712 8.680 22.249 1.00 19.75 683 PHE A C 1
ATOM 813 O O . PHE A 1 93 ? 17.963 8.403 23.180 1.00 20.99 683 PHE A O 1
ATOM 821 N N . SER A 1 94 ? 19.143 9.914 22.014 1.00 21.29 684 SER A N 1
ATOM 822 C CA . SER A 1 94 ? 18.550 11.082 22.656 1.00 21.36 684 SER A CA 1
ATOM 823 C C . SER A 1 94 ? 18.749 12.256 21.715 1.00 20.07 684 SER A C 1
ATOM 824 O O . SER A 1 94 ? 19.650 12.234 20.871 1.00 18.15 684 SER A O 1
ATOM 827 N N . PRO A 1 95 ? 17.897 13.280 21.837 1.00 19.65 685 PRO A N 1
ATOM 828 C CA . PRO A 1 95 ? 18.095 14.450 20.977 1.00 20.55 685 PRO A CA 1
ATOM 829 C C . PRO A 1 95 ? 19.472 15.086 21.185 1.00 20.02 685 PRO A C 1
ATOM 830 O O . PRO A 1 95 ? 20.126 15.430 20.200 1.00 19.78 685 PRO A O 1
ATOM 834 N N . ILE A 1 96 ? 19.913 15.232 22.434 1.00 21.82 686 ILE A N 1
ATOM 835 C CA . ILE A 1 96 ? 21.232 15.809 22.674 1.00 23.68 686 ILE A CA 1
ATOM 836 C C . ILE A 1 96 ? 22.341 14.944 22.076 1.00 21.41 686 ILE A C 1
ATOM 837 O O . ILE A 1 96 ? 23.296 15.468 21.506 1.00 21.70 686 ILE A O 1
ATOM 842 N N . TRP A 1 97 ? 22.218 13.621 22.190 1.00 20.20 687 TRP A N 1
ATOM 843 C CA . TRP A 1 97 ? 23.185 12.746 21.542 1.00 20.66 687 TRP A CA 1
ATOM 844 C C . TRP A 1 97 ? 23.227 13.058 20.046 1.00 20.70 687 TRP A C 1
ATOM 845 O O . TRP A 1 97 ? 24.299 13.188 19.457 1.00 21.21 687 TRP A O 1
ATOM 856 N N . LEU A 1 98 ? 22.052 13.173 19.437 1.00 18.90 688 LEU A N 1
ATOM 857 C CA . LEU A 1 98 ? 21.974 13.439 18.005 1.00 22.14 688 LEU A CA 1
ATOM 858 C C . LEU A 1 98 ? 22.596 14.792 17.647 1.00 21.38 688 LEU A C 1
ATOM 859 O O . LEU A 1 98 ? 23.358 14.888 16.684 1.00 20.19 688 LEU A O 1
ATOM 864 N N A LYS A 1 99 ? 22.277 15.833 18.413 0.50 19.06 689 LYS A N 1
ATOM 865 N N B LYS A 1 99 ? 22.274 15.821 18.431 0.50 18.85 689 LYS A N 1
ATOM 866 C CA A LYS A 1 99 ? 22.848 17.148 18.136 0.50 19.16 689 LYS A CA 1
ATOM 867 C CA B LYS A 1 99 ? 22.812 17.161 18.212 0.50 18.97 689 LYS A CA 1
ATOM 868 C C A LYS A 1 99 ? 24.368 17.124 18.248 0.50 19.66 689 LYS A C 1
ATOM 869 C C B LYS A 1 99 ? 24.337 17.157 18.282 0.50 19.32 689 LYS A C 1
ATOM 870 O O A LYS A 1 99 ? 25.068 17.646 17.382 0.50 19.92 689 LYS A O 1
ATOM 871 O O B LYS A 1 99 ? 25.008 17.713 17.413 0.50 20.53 689 LYS A O 1
ATOM 882 N N . ASN A 1 100 ? 24.878 16.514 19.313 1.00 21.24 690 ASN A N 1
ATOM 883 C CA . ASN A 1 100 ? 26.328 16.414 19.505 1.00 23.79 690 ASN A CA 1
ATOM 884 C C . ASN A 1 100 ? 27.027 15.621 18.395 1.00 23.30 690 ASN A C 1
ATOM 885 O O . ASN A 1 100 ? 28.163 15.928 18.009 1.00 27.84 690 ASN A O 1
ATOM 890 N N . THR A 1 101 ? 26.330 14.621 17.874 1.00 20.90 691 THR A N 1
ATOM 891 C CA . THR A 1 101 ? 26.872 13.769 16.827 1.00 22.80 691 THR A CA 1
ATOM 892 C C . THR A 1 101 ? 26.792 14.433 15.455 1.00 19.54 691 THR A C 1
ATOM 893 O O . THR A 1 101 ? 27.778 14.451 14.729 1.00 25.34 691 THR A O 1
ATOM 897 N N . LEU A 1 102 ? 25.628 14.983 15.110 1.00 19.44 692 LEU A N 1
ATOM 898 C CA . LEU A 1 102 ? 25.449 15.639 13.812 1.00 19.68 692 LEU A CA 1
ATOM 899 C C . LEU A 1 102 ? 26.076 17.027 13.768 1.00 22.61 692 LEU A C 1
ATOM 900 O O . LEU A 1 102 ? 26.538 17.472 12.714 1.00 22.82 692 LEU A O 1
ATOM 905 N N . TYR A 1 103 ? 26.078 17.713 14.908 1.00 19.86 693 TYR A N 1
ATOM 906 C CA . TYR A 1 103 ? 26.535 19.110 14.979 1.00 23.13 693 TYR A CA 1
ATOM 907 C C . TYR A 1 103 ? 27.495 19.382 16.141 1.00 19.38 693 TYR A C 1
ATOM 908 O O . TYR A 1 103 ? 27.193 20.160 17.050 1.00 19.83 693 TYR A O 1
ATOM 917 N N . PRO A 1 104 ? 28.670 18.748 16.108 1.00 21.15 694 PRO A N 1
ATOM 918 C CA . PRO A 1 104 ? 29.689 18.905 17.153 1.00 30.32 694 PRO A CA 1
ATOM 919 C C . PRO A 1 104 ? 30.142 20.353 17.337 1.00 30.98 694 PRO A C 1
ATOM 920 O O . PRO A 1 104 ? 30.571 20.734 18.427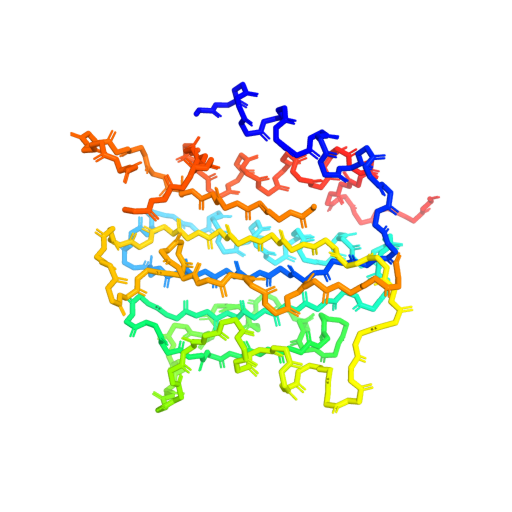 1.00 28.77 694 PRO A O 1
ATOM 924 N N A GLU A 1 105 ? 30.060 21.156 16.282 0.50 24.05 695 GLU A N 1
ATOM 925 N N B GLU A 1 105 ? 30.022 21.145 16.276 0.50 24.14 695 GLU A N 1
ATOM 926 C CA A GLU A 1 105 ? 30.446 22.558 16.385 0.50 26.57 695 GLU A CA 1
ATOM 927 C CA B GLU A 1 105 ? 30.434 22.542 16.286 0.50 26.86 695 GLU A CA 1
ATOM 928 C C A GLU A 1 105 ? 29.219 23.462 16.410 0.50 23.23 695 GLU A C 1
ATOM 929 C C B GLU A 1 105 ? 29.220 23.464 16.409 0.50 23.22 695 GLU A C 1
ATOM 930 O O A GLU A 1 105 ? 29.302 24.642 16.079 0.50 29.05 695 GLU A O 1
ATOM 931 O O B GLU A 1 105 ? 29.314 24.662 16.158 0.50 28.42 695 GLU A O 1
ATOM 942 N N . ASN A 1 106 ? 28.087 22.891 16.814 1.00 22.01 696 ASN A N 1
ATOM 943 C CA . ASN A 1 106 ? 26.821 23.638 16.952 1.00 20.69 696 ASN A CA 1
ATOM 944 C C . ASN A 1 106 ? 26.081 23.891 15.636 1.00 23.87 696 ASN A C 1
ATOM 945 O O . ASN A 1 106 ? 26.654 23.776 14.554 1.00 25.97 696 ASN A O 1
ATOM 950 N N . ILE A 1 107 ? 24.801 24.229 15.751 1.00 19.42 697 ILE A N 1
ATOM 951 C CA . ILE A 1 107 ? 23.916 24.408 14.600 1.00 23.96 697 ILE A CA 1
ATOM 952 C C . ILE A 1 107 ? 23.921 25.854 14.107 1.00 26.85 697 ILE A C 1
ATOM 953 O O . ILE A 1 107 ? 23.850 26.783 14.906 1.00 25.40 697 ILE A O 1
ATOM 958 N N . HIS A 1 108 ? 23.997 26.040 12.791 1.00 25.17 698 HIS A N 1
ATOM 959 C CA . HIS A 1 108 ? 24.108 27.375 12.210 1.00 25.08 698 HIS A CA 1
ATOM 960 C C . HIS A 1 108 ? 23.087 27.670 11.113 1.00 25.48 698 HIS A C 1
ATOM 961 O O . HIS A 1 108 ? 23.327 28.499 10.236 1.00 29.29 698 HIS A O 1
ATOM 968 N N . GLU A 1 109 ? 21.944 26.998 11.167 1.00 31.10 699 GLU A N 1
ATOM 969 C CA . GLU A 1 109 ? 20.888 27.227 10.189 1.00 27.79 699 GLU A CA 1
ATOM 970 C C . GLU A 1 109 ? 19.553 26.935 10.848 1.00 24.04 699 GLU A C 1
ATOM 971 O O . GLU A 1 109 ? 19.508 26.430 11.967 1.00 28.50 699 GLU A O 1
ATOM 977 N N . HIS A 1 110 ? 18.465 27.257 10.161 1.00 28.10 700 HIS A N 1
ATOM 978 C CA . HIS A 1 110 ? 17.143 26.925 10.668 1.00 31.60 700 HIS A CA 1
ATOM 979 C C . HIS A 1 110 ? 16.848 25.474 10.324 1.00 25.07 700 HIS A C 1
ATOM 980 O O . HIS A 1 110 ? 16.534 25.143 9.183 1.00 25.62 700 HIS A O 1
ATOM 987 N N . LEU A 1 111 ? 16.971 24.617 11.327 1.00 22.75 701 LEU A N 1
ATOM 988 C CA . LEU A 1 111 ? 16.826 23.185 11.149 1.00 20.40 701 LEU A CA 1
ATOM 989 C C . LEU A 1 111 ? 15.447 22.716 11.588 1.00 28.71 701 LEU A C 1
ATOM 990 O O . LEU A 1 111 ? 15.053 22.909 12.737 1.00 40.15 701 LEU A O 1
ATOM 995 N N . GLY A 1 112 ? 14.708 22.113 10.660 1.00 25.27 702 GLY A N 1
ATOM 996 C CA . GLY A 1 112 ? 13.435 21.496 10.984 1.00 22.64 702 GLY A CA 1
ATOM 997 C C . GLY A 1 112 ? 13.653 20.071 11.460 1.00 22.77 702 GLY A C 1
ATOM 998 O O . GLY A 1 112 ? 14.386 19.311 10.836 1.00 24.79 702 GLY A O 1
ATOM 999 N N . ILE A 1 113 ? 13.025 19.720 12.576 1.00 22.06 703 ILE A N 1
ATOM 1000 C CA . ILE A 1 113 ? 13.156 18.390 13.148 1.00 19.84 703 ILE A CA 1
ATOM 1001 C C . ILE A 1 113 ? 11.857 17.627 12.991 1.00 19.52 703 ILE A C 1
ATOM 1002 O O . ILE A 1 113 ? 10.797 18.100 13.397 1.00 26.24 703 ILE A O 1
ATOM 1007 N N . VAL A 1 114 ? 11.946 16.437 12.402 1.00 15.87 704 VAL A N 1
ATOM 1008 C CA . VAL A 1 114 ? 10.761 15.633 12.167 1.00 16.73 704 VAL A CA 1
ATOM 1009 C C . VAL A 1 114 ? 10.985 14.281 12.830 1.00 16.27 704 VAL A C 1
ATOM 1010 O O . VAL A 1 114 ? 11.827 13.504 12.393 1.00 19.45 704 VAL A O 1
ATOM 1014 N N . ALA A 1 115 ? 10.248 14.019 13.900 1.00 17.44 705 ALA A N 1
ATOM 1015 C CA . ALA A 1 115 ? 10.389 12.769 14.639 1.00 16.56 705 ALA A CA 1
ATOM 1016 C C . ALA A 1 115 ? 9.138 11.920 14.455 1.00 13.78 705 ALA A C 1
ATOM 1017 O O . ALA A 1 115 ? 8.045 12.323 14.837 1.00 19.20 705 ALA A O 1
ATOM 1019 N N . VAL A 1 116 ? 9.300 10.747 13.849 1.00 19.08 706 VAL A N 1
ATOM 1020 C CA . VAL A 1 116 ? 8.172 9.879 13.571 1.00 18.31 706 VAL A CA 1
ATOM 1021 C C . VAL A 1 116 ? 8.458 8.486 14.129 1.00 19.02 706 VAL A C 1
ATOM 1022 O O . VAL A 1 116 ? 9.556 7.949 13.945 1.00 16.84 706 VAL A O 1
ATOM 1026 N N . SER A 1 117 ? 7.479 7.900 14.807 1.00 19.84 707 SER A N 1
ATOM 1027 C CA . SER A 1 117 ? 7.666 6.587 15.431 1.00 18.96 707 SER A CA 1
ATOM 1028 C C . SER A 1 117 ? 6.375 5.774 15.356 1.00 15.85 707 SER A C 1
ATOM 1029 O O . SER A 1 117 ? 5.281 6.327 15.466 1.00 20.73 707 SER A O 1
ATOM 1032 N N . ASN A 1 118 ? 6.499 4.466 15.167 1.00 17.86 708 ASN A N 1
ATOM 1033 C CA . ASN A 1 118 ? 5.330 3.596 15.249 1.00 20.07 708 ASN A CA 1
ATOM 1034 C C . ASN A 1 118 ? 5.416 2.639 16.433 1.00 21.94 708 ASN A C 1
ATOM 1035 O O . ASN A 1 118 ? 4.602 1.725 16.550 1.00 22.42 708 ASN A O 1
ATOM 1040 N N . SER A 1 119 ? 6.400 2.847 17.303 1.00 21.44 709 SER A N 1
ATOM 1041 C CA . SER A 1 119 ? 6.638 1.916 18.412 1.00 19.25 709 SER A CA 1
ATOM 1042 C C . SER A 1 119 ? 5.785 2.229 19.636 1.00 23.26 709 SER A C 1
ATOM 1043 O O . SER A 1 119 ? 5.171 3.285 19.723 1.00 23.45 709 SER A O 1
ATOM 1046 N N . ASN A 1 120 ? 5.749 1.299 20.583 1.00 23.28 710 ASN A N 1
ATOM 1047 C CA . ASN A 1 120 ? 4.900 1.449 21.756 1.00 27.94 710 ASN A CA 1
ATOM 1048 C C . ASN A 1 120 ? 5.158 2.728 22.548 1.00 29.03 710 ASN A C 1
ATOM 1049 O O . ASN A 1 120 ? 6.302 3.164 22.697 1.00 27.42 710 ASN A O 1
ATOM 1054 N N . MET A 1 121 ? 4.083 3.324 23.056 1.00 31.69 711 MET A N 1
ATOM 1055 C CA . MET A 1 121 ? 4.187 4.581 23.788 1.00 26.76 711 MET A CA 1
ATOM 1056 C C . MET A 1 121 ? 4.701 4.377 25.207 1.00 24.80 711 MET A C 1
ATOM 1057 O O . MET A 1 121 ? 3.996 4.637 26.178 1.00 29.40 711 MET A O 1
ATOM 1062 N N . GLU A 1 122 ? 5.936 3.899 25.314 1.00 27.41 712 GLU A N 1
ATOM 1063 C CA . GLU A 1 122 ? 6.609 3.747 26.599 1.00 25.26 712 GLU A CA 1
ATOM 1064 C C . GLU A 1 122 ? 7.616 4.880 26.769 1.00 25.81 712 GLU A C 1
ATOM 1065 O O . GLU A 1 122 ? 8.485 5.082 25.919 1.00 28.11 712 GLU A O 1
ATOM 1071 N N . ALA A 1 123 ? 7.487 5.616 27.868 1.00 28.58 713 ALA A N 1
ATOM 1072 C CA . ALA A 1 123 ? 8.230 6.857 28.067 1.00 32.98 713 ALA A CA 1
ATOM 1073 C C . ALA A 1 123 ? 9.735 6.722 27.856 1.00 33.40 713 ALA A C 1
ATOM 1074 O O . ALA A 1 123 ? 10.374 7.631 27.335 1.00 36.70 713 ALA A O 1
ATOM 1076 N N . LYS A 1 124 ? 10.304 5.590 28.261 1.00 32.67 714 LYS A N 1
ATOM 1077 C CA . LYS A 1 124 ? 11.752 5.414 28.193 1.00 31.77 714 LYS A CA 1
ATOM 1078 C C . LYS A 1 124 ? 12.250 4.833 26.873 1.00 29.78 714 LYS A C 1
ATOM 1079 O O . LYS A 1 124 ? 13.455 4.763 26.644 1.00 26.42 714 LYS A O 1
ATOM 1085 N N . LYS A 1 125 ? 11.337 4.433 25.994 1.00 27.61 715 LYS A N 1
ATOM 1086 C CA . LYS A 1 125 ? 11.755 3.818 24.736 1.00 24.90 715 LYS A CA 1
ATOM 1087 C C . LYS A 1 125 ? 11.348 4.597 23.489 1.00 18.98 715 LYS A C 1
ATOM 1088 O O . LYS A 1 125 ? 12.020 4.509 22.472 1.00 22.05 715 LYS A O 1
ATOM 1094 N N . SER A 1 126 ? 10.244 5.333 23.562 1.00 21.83 716 SER A N 1
ATOM 1095 C CA . SER A 1 126 ? 9.740 6.046 22.392 1.00 19.88 716 SER A CA 1
ATOM 1096 C C . SER A 1 126 ? 10.436 7.395 22.221 1.00 21.02 716 SER A C 1
ATOM 1097 O O . SER A 1 126 ? 10.530 8.173 23.172 1.00 25.33 716 SER A O 1
ATOM 1100 N N . ILE A 1 127 ? 10.924 7.675 21.014 1.00 16.13 717 ILE A N 1
ATOM 1101 C CA . ILE A 1 127 ? 11.577 8.958 20.756 1.00 20.02 717 ILE A CA 1
ATOM 1102 C C . ILE A 1 127 ? 10.614 10.145 20.920 1.00 21.06 717 ILE A C 1
ATOM 1103 O O . ILE A 1 127 ? 11.041 11.301 21.032 1.00 24.01 717 ILE A O 1
ATOM 1108 N N . LEU A 1 128 ? 9.316 9.863 20.952 1.00 20.40 718 LEU A N 1
ATOM 1109 C CA . LEU A 1 128 ? 8.324 10.932 20.998 1.00 22.17 718 LEU A CA 1
ATOM 1110 C C . LEU A 1 128 ? 8.204 11.572 22.392 1.00 21.92 718 LEU A C 1
ATOM 1111 O O . LEU A 1 128 ? 7.624 12.651 22.532 1.00 26.79 718 LEU A O 1
ATOM 1116 N N . PHE A 1 129 ? 8.769 10.927 23.408 1.00 24.22 719 PHE A N 1
ATOM 1117 C CA . PHE A 1 129 ? 8.732 11.460 24.773 1.00 25.70 719 PHE A CA 1
ATOM 1118 C C . PHE A 1 129 ? 9.961 12.304 25.103 1.00 29.89 719 PHE A C 1
ATOM 1119 O O . PHE A 1 129 ? 10.061 12.864 26.194 1.00 29.99 719 PHE A O 1
ATOM 1127 N N . GLN A 1 130 ? 10.907 12.379 24.176 1.00 27.44 720 GLN A N 1
ATOM 1128 C CA . GLN A 1 130 ? 12.229 12.895 24.519 1.00 26.93 720 GLN A CA 1
ATOM 1129 C C . GLN A 1 130 ? 12.281 14.410 24.356 1.00 31.10 720 GLN A C 1
ATOM 1130 O O . GLN A 1 130 ? 11.388 14.996 23.752 1.00 33.53 720 GLN A O 1
ATOM 1136 N N . ASP A 1 131 ? 13.305 15.046 24.918 1.00 32.90 721 ASP A N 1
ATOM 1137 C CA . ASP A 1 131 ? 13.366 16.504 24.883 1.00 46.26 721 ASP A CA 1
ATOM 1138 C C . ASP A 1 131 ? 14.254 17.017 23.751 1.00 40.20 721 ASP A C 1
ATOM 1139 O O . ASP A 1 131 ? 15.472 16.819 23.747 1.00 39.06 721 ASP A O 1
ATOM 1144 N N . TYR A 1 132 ? 13.616 17.665 22.788 1.00 29.03 722 TYR A N 1
ATOM 1145 C CA . TYR A 1 132 ? 14.302 18.172 21.607 1.00 26.91 722 TYR A CA 1
ATOM 1146 C C . TYR A 1 132 ? 14.816 19.583 21.889 1.00 41.02 722 TYR A C 1
ATOM 1147 O O . TYR A 1 132 ? 15.255 20.310 20.998 1.00 36.06 722 TYR A O 1
ATOM 1156 N N . ARG A 1 133 ? 14.723 19.922 23.173 1.00 49.62 723 ARG A N 1
ATOM 1157 C CA . ARG A 1 133 ? 15.498 20.959 23.846 1.00 62.47 723 ARG A CA 1
ATOM 1158 C C . ARG A 1 133 ? 16.630 21.595 23.045 1.00 56.27 723 ARG A C 1
ATOM 1159 O O . ARG A 1 133 ? 16.583 22.774 22.706 1.00 61.01 723 ARG A O 1
ATOM 1161 N N . CYS A 1 134 ? 17.653 20.799 22.770 1.00 44.89 724 CYS A N 1
ATOM 1162 C CA . CYS A 1 134 ? 18.937 21.277 22.275 1.00 38.40 724 CYS A CA 1
ATOM 1163 C C . CYS A 1 134 ? 18.904 21.825 20.855 1.00 36.80 724 CYS A C 1
ATOM 1164 O O . CYS A 1 134 ? 19.857 22.460 20.409 1.00 41.93 724 CYS A O 1
ATOM 1167 N N . PHE A 1 135 ? 17.829 21.555 20.129 1.00 33.89 725 PHE A N 1
ATOM 1168 C CA . PHE A 1 135 ? 17.716 22.075 18.779 1.00 35.08 725 PHE A CA 1
ATOM 1169 C C . PHE A 1 135 ? 17.166 23.505 18.808 1.00 44.84 725 PHE A C 1
ATOM 1170 O O . PHE A 1 135 ? 16.517 23.957 17.868 1.00 48.40 725 PHE A O 1
ATOM 1178 N N . THR A 1 136 ? 17.436 24.197 19.915 1.00 53.07 726 THR A N 1
ATOM 1179 C CA . THR A 1 136 ? 17.258 25.645 20.006 1.00 61.79 726 THR A CA 1
ATOM 1180 C C . THR A 1 136 ? 18.554 26.291 19.530 1.00 68.40 726 THR A C 1
ATOM 1181 O O . THR A 1 136 ? 19.642 25.837 19.884 1.00 73.09 726 THR A O 1
ATOM 1185 N N . SER A 1 137 ? 18.447 27.345 18.729 1.00 70.16 727 SER A N 1
ATOM 1186 C CA . SER A 1 137 ? 19.624 27.911 18.082 1.00 69.46 727 SER A CA 1
ATOM 1187 C C . SER A 1 137 ? 19.398 29.350 17.652 1.00 71.72 727 SER A C 1
ATOM 1188 O O . SER A 1 137 ? 19.228 29.622 16.465 1.00 74.86 727 SER A O 1
ATOM 1190 N N . PHE A 1 138 ? 19.408 30.267 18.616 1.00 66.31 728 PHE A N 1
ATOM 1191 C CA . PHE A 1 138 ? 19.134 31.674 18.334 1.00 70.82 728 PHE A CA 1
ATOM 1192 C C . PHE A 1 138 ? 20.395 32.503 18.079 1.00 67.99 728 PHE A C 1
ATOM 1193 O O . PHE A 1 138 ? 21.125 32.834 19.015 1.00 65.46 728 PHE A O 1
ATOM 1201 N N . GLY A 1 139 ? 20.654 32.832 16.814 1.00 65.48 729 GLY A N 1
ATOM 1202 C CA . GLY A 1 139 ? 19.865 32.355 15.689 1.00 60.67 729 GLY A CA 1
ATOM 1203 C C . GLY A 1 139 ? 18.398 32.753 15.704 1.00 66.74 729 GLY A C 1
ATOM 1204 O O . GLY A 1 139 ? 17.731 32.745 14.665 1.00 62.46 729 GLY A O 1
ATOM 1205 N N . ASN A 1 144 ? 9.949 24.724 14.832 1.00 56.98 734 ASN A N 1
ATOM 1206 C CA . ASN A 1 144 ? 9.971 23.717 13.778 1.00 48.83 734 ASN A CA 1
ATOM 1207 C C . ASN A 1 144 ? 10.385 22.364 14.339 1.00 46.00 734 ASN A C 1
ATOM 1208 O O . ASN A 1 144 ? 11.454 21.853 14.004 1.00 34.91 734 ASN A O 1
ATOM 1210 N N . GLU A 1 145 ? 9.542 21.794 15.197 1.00 43.25 735 GLU A N 1
ATOM 1211 C CA . GLU A 1 145 ? 9.839 20.509 15.830 1.00 44.71 735 GLU A CA 1
ATOM 1212 C C . GLU A 1 145 ? 8.595 19.627 15.906 1.00 37.71 735 GLU A C 1
ATOM 1213 O O . GLU A 1 145 ? 7.721 19.828 16.748 1.00 45.15 735 GLU A O 1
ATOM 1219 N N . LEU A 1 146 ? 8.530 18.640 15.023 1.00 28.22 736 LEU A N 1
ATOM 1220 C CA . LEU A 1 146 ? 7.309 17.875 14.800 1.00 27.32 736 LEU A CA 1
ATOM 1221 C C . LEU A 1 146 ? 7.427 16.443 15.328 1.00 25.26 736 LEU A C 1
ATOM 1222 O O . LEU A 1 146 ? 8.393 15.748 15.041 1.00 27.50 736 LEU A O 1
ATOM 1227 N N . LYS A 1 147 ? 6.440 16.016 16.109 1.00 25.81 737 LYS A N 1
ATOM 1228 C CA . LYS A 1 147 ? 6.446 14.687 16.712 1.00 23.32 737 LYS A CA 1
ATOM 1229 C C . LYS A 1 147 ? 5.202 13.927 16.285 1.00 24.31 737 LYS A C 1
ATOM 1230 O O . LYS A 1 147 ? 4.080 14.341 16.589 1.00 28.59 737 LYS A O 1
ATOM 1236 N N . ILE A 1 148 ? 5.399 12.822 15.574 1.00 21.64 738 ILE A N 1
ATOM 1237 C CA . ILE A 1 148 ? 4.280 12.093 14.989 1.00 22.07 738 ILE A CA 1
ATOM 1238 C C . ILE A 1 148 ? 4.275 10.611 15.342 1.00 18.92 738 ILE A C 1
ATOM 1239 O O . ILE A 1 148 ? 5.277 9.905 15.189 1.00 22.83 738 ILE A O 1
ATOM 1244 N N A LYS A 1 149 ? 3.126 10.146 15.811 0.50 24.86 739 LYS A N 1
ATOM 1245 N N B LYS A 1 149 ? 3.128 10.147 15.824 0.50 24.92 739 LYS A N 1
ATOM 1246 C CA A LYS A 1 149 ? 2.948 8.747 16.148 0.50 24.18 739 LYS A CA 1
ATOM 1247 C CA B LYS A 1 149 ? 2.933 8.745 16.153 0.50 24.20 739 LYS A CA 1
ATOM 1248 C C A LYS A 1 149 ? 2.170 8.062 15.030 0.50 23.81 739 LYS A C 1
ATOM 1249 C C B LYS A 1 149 ? 2.162 8.055 15.034 0.50 23.85 739 LYS A C 1
ATOM 1250 O O A LYS A 1 149 ? 1.034 8.433 14.730 0.50 24.23 739 LYS A O 1
ATOM 1251 O O B LYS A 1 149 ? 1.023 8.417 14.734 0.50 24.33 739 LYS A O 1
ATOM 1262 N N . VAL A 1 150 ? 2.796 7.072 14.403 1.00 18.97 740 VAL A N 1
ATOM 1263 C CA . VAL A 1 150 ? 2.124 6.268 13.392 1.00 22.26 740 VAL A CA 1
ATOM 1264 C C . VAL A 1 150 ? 1.387 5.112 14.073 1.00 23.36 740 VAL A C 1
ATOM 1265 O O . VAL A 1 150 ? 1.989 4.317 14.794 1.00 25.02 740 VAL A O 1
ATOM 1269 N N . GLY A 1 151 ? 0.080 5.042 13.855 1.00 24.87 741 GLY A N 1
ATOM 1270 C CA . GLY A 1 151 ? -0.772 4.084 14.540 1.00 23.53 741 GLY A CA 1
ATOM 1271 C C . GLY A 1 151 ? -1.561 4.785 15.630 1.00 29.93 741 GLY A C 1
ATOM 1272 O O . GLY A 1 151 ? -0.985 5.293 16.593 1.00 32.33 741 GLY A O 1
ATOM 1273 N N . TYR A 1 152 ? -2.880 4.829 15.475 1.00 35.87 742 TYR A N 1
ATOM 1274 C CA . TYR A 1 152 ? -3.722 5.590 16.393 1.00 40.44 742 TYR A CA 1
ATOM 1275 C C . TYR A 1 152 ? -3.703 5.024 17.806 1.00 43.86 742 TYR A C 1
ATOM 1276 O O . TYR A 1 152 ? -3.609 3.812 18.003 1.00 43.21 742 TYR A O 1
ATOM 1285 N N . LEU A 1 153 ? -3.794 5.917 18.785 1.00 40.28 743 LEU A N 1
ATOM 1286 C CA . LEU A 1 153 ? -3.739 5.534 20.187 1.00 46.69 743 LEU A CA 1
ATOM 1287 C C . LEU A 1 153 ? -5.108 5.657 20.836 1.00 54.37 743 LEU A C 1
ATOM 1288 O O . LEU A 1 153 ? -5.879 6.561 20.512 1.00 45.60 743 LEU A O 1
ATOM 1293 N N . ASN A 1 154 ? -5.406 4.741 21.750 1.00 58.75 744 ASN A N 1
ATOM 1294 C CA . ASN A 1 154 ? -6.590 4.860 22.592 1.00 70.02 744 ASN A CA 1
ATOM 1295 C C . ASN A 1 154 ? -6.185 5.201 24.022 1.00 70.46 744 ASN A C 1
ATOM 1296 O O . ASN A 1 154 ? -6.881 4.865 24.980 1.00 78.84 744 ASN A O 1
ATOM 1301 N N . VAL A 1 155 ? -5.041 5.867 24.146 1.00 62.33 745 VAL A N 1
ATOM 1302 C CA . VAL A 1 155 ? -4.539 6.342 25.429 1.00 62.12 745 VAL A CA 1
ATOM 1303 C C . VAL A 1 155 ? -4.083 7.792 25.288 1.00 63.29 745 VAL A C 1
ATOM 1304 O O . VAL A 1 155 ? -3.397 8.146 24.325 1.00 53.02 745 VAL A O 1
ATOM 1308 N N . ASP A 1 156 ? -4.469 8.628 26.246 1.00 70.19 746 ASP A N 1
ATOM 1309 C CA . ASP A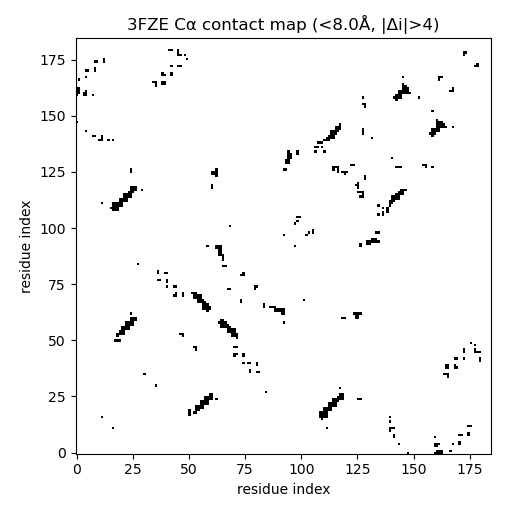 1 156 ? -4.173 10.054 26.180 1.00 77.65 746 ASP A CA 1
ATOM 1310 C C . ASP A 1 156 ? -2.793 10.378 26.740 1.00 73.43 746 ASP A C 1
ATOM 1311 O O . ASP A 1 156 ? -2.505 10.102 27.905 1.00 69.49 746 ASP A O 1
ATOM 1316 N N . TYR A 1 157 ? -1.947 10.972 25.903 1.00 69.45 747 TYR A N 1
ATOM 1317 C CA . TYR A 1 157 ? -0.603 11.365 26.314 1.00 65.37 747 TYR A CA 1
ATOM 1318 C C . TYR A 1 157 ? -0.430 12.880 26.284 1.00 73.82 747 TYR A C 1
ATOM 1319 O O . TYR A 1 157 ? -0.582 13.512 25.237 1.00 76.28 747 TYR A O 1
ATOM 1328 N N . SER A 1 158 ? -0.117 13.451 27.443 1.00 80.72 748 SER A N 1
ATOM 1329 C CA . SER A 1 158 ? 0.058 14.893 27.579 1.00 78.92 748 SER A CA 1
ATOM 1330 C C . SER A 1 158 ? 0.284 15.273 29.039 1.00 78.53 748 SER A C 1
ATOM 1331 O O . SER A 1 158 ? 1.285 14.885 29.645 1.00 76.35 748 SER A O 1
ATOM 1333 N N . LYS A 1 160 ? 3.699 12.682 28.828 1.00 80.09 750 LYS A N 1
ATOM 1334 C CA . LYS A 1 160 ? 4.296 14.009 28.926 1.00 79.66 750 LYS A CA 1
ATOM 1335 C C . LYS A 1 160 ? 4.674 14.564 27.557 1.00 68.38 750 LYS A C 1
ATOM 1336 O O . LYS A 1 160 ? 5.797 15.028 27.356 1.00 63.30 750 LYS A O 1
ATOM 1342 N N . ILE A 1 161 ? 3.737 14.520 26.616 1.00 61.20 751 ILE A N 1
ATOM 1343 C CA . ILE A 1 161 ? 4.007 15.013 25.270 1.00 50.86 751 ILE A CA 1
ATOM 1344 C C . ILE A 1 161 ? 3.063 16.145 24.878 1.00 50.29 751 ILE A C 1
ATOM 1345 O O . ILE A 1 161 ? 1.844 15.978 24.864 1.00 48.45 751 ILE A O 1
ATOM 1350 N N . ASP A 1 162 ? 3.641 17.297 24.557 1.00 55.44 752 ASP A N 1
ATOM 1351 C CA . ASP A 1 162 ? 2.866 18.479 24.198 1.00 70.74 752 ASP A CA 1
ATOM 1352 C C . ASP A 1 162 ? 1.994 18.261 22.961 1.00 76.19 752 ASP A C 1
ATOM 1353 O O . ASP A 1 162 ? 0.932 17.641 23.032 1.00 81.15 752 ASP A O 1
ATOM 1358 N N . GLU A 1 163 ? 2.453 18.780 21.829 1.00 72.35 753 GLU A N 1
ATOM 1359 C CA . GLU A 1 163 ? 1.703 18.709 20.585 1.00 68.33 753 GLU A CA 1
ATOM 1360 C C . GLU A 1 163 ? 2.007 17.434 19.804 1.00 52.49 753 GLU A C 1
ATOM 1361 O O . GLU A 1 163 ? 2.502 17.483 18.678 1.00 43.38 753 GLU A O 1
ATOM 1367 N N . LEU A 1 164 ? 1.709 16.294 20.420 1.00 42.45 754 LEU A N 1
ATOM 1368 C CA . LEU A 1 164 ? 1.812 15.007 19.750 1.00 35.08 754 LEU A CA 1
ATOM 1369 C C . LEU A 1 164 ? 0.814 14.953 18.593 1.00 36.87 754 LEU A C 1
ATOM 1370 O O . LEU A 1 164 ? -0.301 15.459 18.702 1.00 41.52 754 LEU A O 1
ATOM 1375 N N . VAL A 1 165 ? 1.222 14.349 17.483 1.00 33.54 755 VAL A N 1
ATOM 1376 C CA . VAL A 1 165 ? 0.358 14.216 16.321 1.00 29.37 755 VAL A CA 1
ATOM 1377 C C . VAL A 1 165 ? 0.221 12.747 15.955 1.00 30.64 755 VAL A C 1
ATOM 1378 O O . VAL A 1 165 ? 1.216 12.027 15.908 1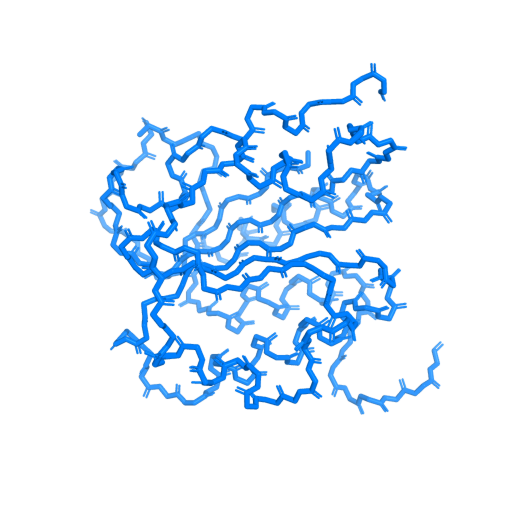.00 27.19 755 VAL A O 1
ATOM 1382 N N . GLU A 1 166 ? -1.005 12.302 15.697 1.00 27.12 756 GLU A N 1
ATOM 1383 C CA . GLU A 1 166 ? -1.240 10.899 15.353 1.00 31.91 756 GLU A CA 1
ATOM 1384 C C . GLU A 1 166 ? -1.598 10.720 13.886 1.00 28.84 756 GLU A C 1
ATOM 1385 O O . GLU A 1 166 ? -2.319 11.531 13.307 1.00 31.63 756 GLU A O 1
ATOM 1391 N N . ALA A 1 167 ? -1.098 9.648 13.283 1.00 26.35 757 ALA A N 1
ATOM 1392 C CA . ALA A 1 167 ? -1.354 9.395 11.873 1.00 26.78 757 ALA A CA 1
ATOM 1393 C C . ALA A 1 167 ? -1.606 7.917 11.612 1.00 28.64 757 ALA A C 1
ATOM 1394 O O . ALA A 1 167 ? -1.156 7.059 12.369 1.00 28.44 757 ALA A O 1
ATOM 1396 N N . SER A 1 168 ? -2.307 7.628 10.520 1.00 24.69 758 SER A N 1
ATOM 1397 C CA . SER A 1 168 ? -2.761 6.271 10.240 1.00 32.81 758 SER A CA 1
ATOM 1398 C C . SER A 1 168 ? -1.659 5.343 9.731 1.00 30.98 758 SER A C 1
ATOM 1399 O O . SER A 1 168 ? -1.648 4.153 10.048 1.00 28.94 758 SER A O 1
ATOM 1402 N N . SER A 1 169 ? -0.744 5.879 8.935 1.00 24.16 759 SER A N 1
ATOM 1403 C CA . SER A 1 169 ? 0.290 5.049 8.332 1.00 23.11 759 SER A CA 1
ATOM 1404 C C . SER A 1 169 ? 1.556 5.827 8.030 1.00 19.88 759 SER A C 1
ATOM 1405 O O . SER A 1 169 ? 1.544 7.065 7.962 1.00 19.66 759 SER A O 1
ATOM 1408 N N . TRP A 1 170 ? 2.645 5.091 7.830 1.00 18.93 760 TRP A N 1
ATOM 1409 C CA . TRP A 1 170 ? 3.887 5.671 7.329 1.00 18.08 760 TRP A CA 1
ATOM 1410 C C . TRP A 1 170 ? 3.672 6.353 5.985 1.00 18.26 760 TRP A C 1
ATOM 1411 O O . TRP A 1 170 ? 4.240 7.412 5.709 1.00 20.29 760 TRP A O 1
ATOM 1422 N N . THR A 1 171 ? 2.856 5.738 5.141 1.00 17.22 761 THR A N 1
ATOM 1423 C CA . THR A 1 171 ? 2.621 6.264 3.806 1.00 21.95 761 THR A CA 1
ATOM 1424 C C . THR A 1 171 ? 1.974 7.643 3.877 1.00 21.50 761 THR A C 1
ATOM 1425 O O . THR A 1 171 ? 2.414 8.578 3.204 1.00 18.87 761 THR A O 1
ATOM 1429 N N . PHE A 1 172 ? 0.947 7.779 4.711 1.00 20.98 762 PHE A N 1
ATOM 1430 C CA . PHE A 1 172 ? 0.252 9.060 4.805 1.00 20.39 762 PHE A CA 1
ATOM 1431 C C . PHE A 1 172 ? 1.165 10.159 5.329 1.00 20.91 762 PHE A C 1
ATOM 1432 O O . PHE A 1 172 ? 1.216 11.250 4.764 1.00 21.05 762 PHE A O 1
ATOM 1440 N N . VAL A 1 173 ? 1.891 9.866 6.404 1.00 21.52 763 VAL A N 1
ATOM 1441 C CA . VAL A 1 173 ? 2.802 10.840 6.994 1.00 17.27 763 VAL A CA 1
ATOM 1442 C C . VAL A 1 173 ? 3.866 11.284 6.002 1.00 17.23 763 VAL A C 1
ATOM 1443 O O . VAL A 1 173 ? 4.088 12.484 5.795 1.00 18.01 763 VAL A O 1
ATOM 1447 N N A LEU A 1 174 ? 4.515 10.314 5.370 0.50 16.66 764 LEU A N 1
ATOM 1448 N N B LEU A 1 174 ? 4.514 10.313 5.369 0.50 16.64 764 LEU A N 1
ATOM 1449 C CA A LEU A 1 174 ? 5.641 10.612 4.490 0.50 17.70 764 LEU A CA 1
ATOM 1450 C CA B LEU A 1 174 ? 5.641 10.612 4.489 0.50 17.70 764 LEU A CA 1
ATOM 1451 C C A LEU A 1 174 ? 5.223 11.210 3.139 0.50 16.99 764 LEU A C 1
ATOM 1452 C C B LEU A 1 174 ? 5.227 11.204 3.135 0.50 16.98 764 LEU A C 1
ATOM 1453 O O A LEU A 1 174 ? 5.902 12.089 2.613 0.50 18.95 764 LEU A O 1
ATOM 1454 O O B LEU A 1 174 ? 5.914 12.072 2.601 0.50 18.96 764 LEU A O 1
ATOM 1463 N N . GLU A 1 175 ? 4.105 10.744 2.585 1.00 16.40 765 GLU A N 1
ATOM 1464 C CA . GLU A 1 175 ? 3.564 11.348 1.369 1.00 14.41 765 GLU A CA 1
ATOM 1465 C C . GLU A 1 175 ? 3.162 12.792 1.658 1.00 18.70 765 GLU A C 1
ATOM 1466 O O . GLU A 1 175 ? 3.419 13.687 0.851 1.00 20.30 765 GLU A O 1
ATOM 1472 N N . THR A 1 176 ? 2.550 13.022 2.815 1.00 19.41 766 THR A N 1
ATOM 1473 C CA . THR A 1 176 ? 2.148 14.375 3.184 1.00 21.12 766 THR A CA 1
ATOM 1474 C C . THR A 1 176 ? 3.368 15.274 3.331 1.00 21.05 766 THR A C 1
ATOM 1475 O O . THR A 1 176 ? 3.381 16.417 2.858 1.00 20.70 766 THR A O 1
ATOM 1479 N N . LEU A 1 177 ? 4.407 14.747 3.964 1.00 19.00 767 LEU A N 1
ATOM 1480 C CA . LEU A 1 177 ? 5.624 15.514 4.140 1.00 20.49 767 LEU A CA 1
ATOM 1481 C C . LEU A 1 177 ? 6.239 15.880 2.786 1.00 18.25 767 LEU A C 1
ATOM 1482 O O . LEU A 1 177 ? 6.535 17.050 2.518 1.00 18.35 767 LEU A O 1
ATOM 1487 N N . CYS A 1 178 ? 6.416 14.889 1.918 1.00 16.36 768 CYS A N 1
ATOM 1488 C CA . CYS A 1 178 ? 7.077 15.131 0.639 1.00 16.00 768 CYS A CA 1
ATOM 1489 C C . CYS A 1 178 ? 6.267 16.035 -0.273 1.00 16.66 768 CYS A C 1
ATOM 1490 O O . CYS A 1 178 ? 6.803 16.968 -0.894 1.00 19.32 768 CYS A O 1
ATOM 1493 N N . TYR A 1 179 ? 4.973 15.750 -0.370 1.00 16.28 769 TYR A N 1
ATOM 1494 C CA . TYR A 1 179 ? 4.119 16.505 -1.273 1.00 16.95 769 TYR A CA 1
ATOM 1495 C C . TYR A 1 179 ? 3.943 17.951 -0.821 1.00 17.27 769 TYR A C 1
ATOM 1496 O O . TYR A 1 179 ? 3.810 18.841 -1.655 1.00 21.16 769 TYR A O 1
ATOM 1505 N N . SER A 1 180 ? 3.953 18.185 0.489 1.00 15.33 770 SER A N 1
ATOM 1506 C CA . SER A 1 180 ? 3.844 19.553 0.999 1.00 21.30 770 SER A CA 1
ATOM 1507 C C . SER A 1 180 ? 5.015 20.401 0.509 1.00 23.00 770 SER A C 1
ATOM 1508 O O . SER A 1 180 ? 4.889 21.617 0.348 1.00 24.29 770 SER A O 1
ATOM 1511 N N . PHE A 1 181 ? 6.148 19.754 0.254 1.00 26.48 771 PHE A N 1
ATOM 1512 C CA . PHE A 1 181 ? 7.312 20.449 -0.307 1.00 27.59 771 PHE A CA 1
ATOM 1513 C C . PHE A 1 181 ? 7.371 20.424 -1.843 1.00 33.31 771 PHE A C 1
ATOM 1514 O O . PHE A 1 181 ? 8.339 20.896 -2.439 1.00 36.21 771 PHE A O 1
ATOM 1522 N N . GLY A 1 182 ? 6.334 19.884 -2.477 1.00 27.77 772 GLY A N 1
ATOM 1523 C CA . GLY A 1 182 ? 6.265 19.820 -3.924 1.00 27.78 772 GLY A CA 1
ATOM 1524 C C . GLY A 1 182 ? 7.129 18.732 -4.539 1.00 33.47 772 GLY A C 1
ATOM 1525 O O . GLY A 1 182 ? 7.561 18.841 -5.686 1.00 34.53 772 GLY A O 1
ATOM 1526 N N . LEU A 1 183 ? 7.385 17.677 -3.776 1.00 23.96 773 LEU A N 1
ATOM 1527 C CA . LEU A 1 183 ? 8.169 16.561 -4.284 1.00 23.38 773 LEU A CA 1
ATOM 1528 C C . LEU A 1 183 ? 7.254 15.381 -4.609 1.00 26.95 773 LEU A C 1
ATOM 1529 O O . LEU A 1 183 ? 6.099 15.350 -4.182 1.00 30.36 773 LEU A O 1
ATOM 1534 N N . SER A 1 184 ? 7.761 14.431 -5.394 1.00 26.07 774 SER A N 1
ATOM 1535 C CA . SER A 1 184 ? 7.053 13.178 -5.660 1.00 27.10 774 SER A CA 1
ATOM 1536 C C . SER A 1 184 ? 8.065 12.048 -5.826 1.00 30.66 774 SER A C 1
ATOM 1537 O O . SER A 1 184 ? 9.266 12.281 -5.728 1.00 25.71 774 SER A O 1
ATOM 1540 N N . PHE A 1 185 ? 7.594 10.829 -6.087 1.00 26.11 775 PHE A N 1
ATOM 1541 C CA . PHE A 1 185 ? 8.518 9.702 -6.235 1.00 25.84 775 PHE A CA 1
ATOM 1542 C C . PHE A 1 185 ? 8.713 9.263 -7.691 1.00 28.96 775 PHE A C 1
ATOM 1543 O O . PHE A 1 185 ? 9.266 8.191 -7.949 1.00 34.01 775 PHE A O 1
ATOM 1551 N N . ASP A 1 186 ? 8.273 10.081 -8.640 1.00 30.28 776 ASP A N 1
ATOM 1552 C CA . ASP A 1 186 ? 8.288 9.673 -10.043 1.00 33.27 776 ASP A CA 1
ATOM 1553 C C . ASP A 1 186 ? 9.679 9.685 -10.680 1.00 36.30 776 ASP A C 1
ATOM 1554 O O . ASP A 1 186 ? 9.853 9.238 -11.815 1.00 42.01 776 ASP A O 1
ATOM 1559 N N . GLU A 1 187 ? 10.662 10.200 -9.950 1.00 27.86 777 GLU A N 1
ATOM 1560 C CA . GLU A 1 187 ? 12.040 10.248 -10.429 1.00 39.75 777 GLU A CA 1
ATOM 1561 C C . GLU A 1 187 ? 12.169 11.007 -11.747 1.00 42.15 777 GLU A C 1
ATOM 1562 O O . GLU A 1 187 ? 12.995 10.656 -12.590 1.00 44.47 777 GLU A O 1
ATOM 1564 N N . HIS A 1 188 ? 11.351 12.040 -11.928 1.00 37.77 778 HIS A N 1
ATOM 1565 C CA . HIS A 1 188 ? 11.517 12.934 -13.068 1.00 39.03 778 HIS A CA 1
ATOM 1566 C C . HIS A 1 188 ? 12.324 14.170 -12.676 1.00 46.99 778 HIS A C 1
ATOM 1567 O O . HIS A 1 188 ? 12.155 14.726 -11.588 1.00 46.25 778 HIS A O 1
ATOM 1574 N N . ASP A 1 189 ? 13.205 14.587 -13.578 1.00 56.78 779 ASP A N 1
ATOM 1575 C CA . ASP A 1 189 ? 14.116 15.695 -13.327 1.00 54.00 779 ASP A CA 1
ATOM 1576 C C . ASP A 1 189 ? 13.547 17.019 -13.826 1.00 55.30 779 ASP A C 1
ATOM 1577 O O . ASP A 1 189 ? 13.446 17.242 -15.032 1.00 53.47 779 ASP A O 1
ATOM 1579 N N . ASP A 1 190 ? 13.180 17.891 -12.892 1.00 58.28 780 ASP A N 1
ATOM 1580 C CA . ASP A 1 190 ? 12.682 19.220 -13.230 1.00 63.30 780 ASP A CA 1
ATOM 1581 C C . ASP A 1 190 ? 12.406 20.031 -11.970 1.00 67.78 780 ASP A C 1
ATOM 1582 O O . ASP A 1 190 ? 12.577 21.250 -11.955 1.00 71.38 780 ASP A O 1
#

InterPro domains:
  IPR021106 Protein Ste5, Fus3-binding domain [PF12194] (594-782)
  IPR021651 Scaffold protein Ste5, Fus3-binding domain [PF11610] (287-316)
  IPR038382 Ste5, Fus3-binding domain superfamily [G3DSA:3.40.50.11070] (591-786)

GO terms:
  GO:0000750 pheromone-dependent signal transduction involved in conjugation with cellular fusion (P, IDA)
  GO:0001934 positive regulation of protein phosphorylation (P, IDA)
  GO:0005078 MAP kinase scaffold activity (F, IDA)
  GO:0005546 phosphatidylinositol-4,5-bisphosphate binding (F, IDA)
  GO:0043332 mating projection tip (C, IDA)
  GO:0070867 mating projection tip membrane (C, IDA)
  GO:0005634 nucleus (C, IDA)
  GO:0005737 cytoplasm (C, IDA)
  GO:0001403 invasive growth in response to glucose limitation (P, IMP)
  GO:0005886 plasma membrane (C, IMP)
  GO:0043409 negative regulation of MAPK cascade (P, IMP)
  GO:0005078 MAP kinase scaffold activity (F, IPI)
  GO:0031681 G-protein beta-subunit binding (F, IPI)
  GO:0005515 protein binding (F, IPI)

CATH classification: 3.40.50.11070

Nearest PDB structures (foldseek):
  3fze-assembly1_A  TM=1.005E+00  e=2.032E-39  Saccharomyces cerevisiae
  4f2h-assembly1_A  TM=9.839E-01  e=2.013E-30  Saccharomyces cerevisiae
  1aox-assembly1_A  TM=4.783E-01  e=2.708E-02  Homo sapiens
  6bxf-assembly1_A  TM=4.708E-01  e=2.882E-02  Homo sapiens
  2buf-assembly2_I  TM=4.671E-01  e=6.671E+00  Pseudomonas aeruginosa